Protein AF-A0AAV4IWQ0-F1 (afdb_monomer_lite)

Radius of gyration: 22.75 Å; chains: 1; bounding box: 63×53×55 Å

Sequence (309 aa):
MDNCVYLLLGAFLLAGSGSDAFTSTFFNRSNRAGYYRPRSTEINFNLLAKKTPLQTGYTYRTLYFDQKVDHFGFAQDQTFKNRSLAASAPIWQFTGITPCNAFYDVTTATWARASETCVANANKGYSTLEQIGADAAGLKFISSTFRLCDALTSMADVETFKGFLSDMYVDFAMVDYPYPASFLADLPAWPIKEACKPLLAPLSGKALLEALSQVTNLYFNYTGAAKCVNWKGDGGTPALGYLGWDYQSCTEMVMPMCSNGTGMFYKMDWDFQVYSDNCFKQFGVRPRKDWIKDYYWGTDLSSASNIIF

pLDDT: mean 78.43, std 24.78, range [23.91, 98.81]

InterPro domains:
  IPR008758 Peptidase S28 [PF05577] (84-309)
  IPR029058 Alpha/Beta hydrolase fold [SSF53474] (28-298)
  IPR042269 Serine carboxypeptidase S28, SKS domain [G3DSA:1.20.120.980] (99-237)

Secondary structure (DSSP, 8-state):
-------SHHHHHTT-S--S---GGG--HHHHHHH---------TTS--------S--------EEEE--SS-TT---EEEE-EE-TT--TT-STTTS-TTHHHHHHHHHHHTT-HHHHHHHHHHHHHHHHHTTSHHHHHHHHHHTTBSS---SHHHHHHHHHHHHHHHHHHHHT--SS-EESSSEE-SSHHHHHHGGGSS---HHHHHHHHHHHHHHHHHTTS--SSB-SSSSTT-GGG-HHHHHHHHTTT------EESSSSSPEE---HHHHHHHHHHHHS----TTHHHHHS-TT--TT--SEE-

Organism: NCBI:txid1093978

Foldseek 3Di:
DDDPDQADPLLLVVQQPDPDDDDLVQLEPVNVVVPPPPPPDPPPPPDDDPDDDDDPDDDDDDDWDWQADPDDPPPDRHTDTDFAEQPNPPLQLAPPRDDQAPLVVVLLVLLVVLPPLLLVLLLQVLVLLVVQVVDPVSQVLLCVLLQAPDGDDDVVSSVLLLVLSVVLSSVCSNPQAQAFDPDLHGAGHRRSNVLCVLRRDRDHHSSSSNSNSVSSCRGPPVVVPDNGDHSPDDRRCVSSPVVSSLSCCQAEVVRRHFHCSPGSGHGGDGDQVVSQVVSCVVPVGGYPRCRSCVVVVNPPCPVPDRYHD

Structure (mmCIF, N/CA/C/O backbone):
data_AF-A0AAV4IWQ0-F1
#
_entry.id   AF-A0AAV4IWQ0-F1
#
loop_
_atom_site.group_PDB
_atom_site.id
_atom_site.type_symbol
_atom_site.label_atom_id
_atom_site.label_alt_id
_atom_site.label_comp_id
_atom_site.label_asym_id
_atom_site.label_entity_id
_atom_site.label_seq_id
_atom_site.pdbx_PDB_ins_code
_atom_site.Cartn_x
_atom_site.Cartn_y
_atom_site.Cartn_z
_atom_site.occupancy
_atom_site.B_iso_or_equiv
_atom_site.auth_seq_id
_atom_site.auth_comp_id
_atom_site.auth_asym_id
_atom_site.auth_atom_id
_atom_site.pdbx_PDB_model_num
ATOM 1 N N . MET A 1 1 ? -9.784 -11.099 -23.096 1.00 25.56 1 MET A N 1
ATOM 2 C CA . MET A 1 1 ? -8.326 -10.850 -23.106 1.00 25.56 1 MET A CA 1
ATOM 3 C C . MET A 1 1 ? -7.992 -10.487 -21.682 1.00 25.56 1 MET A C 1
ATOM 5 O O . MET A 1 1 ? -8.231 -9.361 -21.266 1.00 25.56 1 MET A O 1
ATOM 9 N N . ASP A 1 2 ? -7.644 -11.509 -20.911 1.00 24.14 2 ASP A N 1
ATOM 10 C CA . ASP A 1 2 ? -7.648 -11.464 -19.455 1.00 24.14 2 ASP A CA 1
ATOM 11 C C . ASP A 1 2 ? -6.319 -10.897 -18.960 1.00 24.14 2 ASP A C 1
ATOM 13 O O . ASP A 1 2 ? -5.274 -11.539 -19.046 1.00 24.14 2 ASP A O 1
ATOM 17 N N . ASN A 1 3 ? -6.360 -9.653 -18.482 1.00 26.80 3 ASN A N 1
ATOM 18 C CA . ASN A 1 3 ? -5.218 -8.977 -17.878 1.00 26.80 3 ASN A CA 1
ATOM 19 C C . ASN A 1 3 ? -4.960 -9.555 -16.477 1.00 26.80 3 ASN A C 1
ATOM 21 O O . ASN A 1 3 ? -5.491 -9.043 -15.483 1.00 26.80 3 ASN A O 1
ATOM 25 N N . CYS A 1 4 ? -4.143 -10.610 -16.408 1.00 28.39 4 CYS A N 1
ATOM 26 C CA . CYS A 1 4 ? -3.424 -11.010 -15.198 1.00 28.39 4 CYS A CA 1
ATOM 27 C C . CYS A 1 4 ? -2.409 -9.912 -14.857 1.00 28.39 4 CYS A C 1
ATOM 29 O O . CYS A 1 4 ? -1.364 -9.789 -15.491 1.00 28.39 4 CYS A O 1
ATOM 31 N N . VAL A 1 5 ? -2.751 -9.080 -13.878 1.00 35.75 5 VAL A N 1
ATOM 32 C CA . VAL A 1 5 ? -1.881 -8.027 -13.360 1.00 35.75 5 VAL A CA 1
ATOM 33 C C . VAL A 1 5 ? -1.017 -8.644 -12.267 1.00 35.75 5 VAL A C 1
ATOM 35 O O . VAL A 1 5 ? -1.474 -8.811 -11.143 1.00 35.75 5 VAL A O 1
ATOM 38 N N . TYR A 1 6 ? 0.227 -8.980 -12.595 1.00 33.44 6 TYR A N 1
ATOM 39 C CA . TYR A 1 6 ? 1.251 -9.227 -11.587 1.00 33.44 6 TYR A CA 1
ATOM 40 C C . TYR A 1 6 ? 2.001 -7.917 -11.334 1.00 33.44 6 TYR A C 1
ATOM 42 O O . TYR A 1 6 ? 2.876 -7.518 -12.103 1.00 33.44 6 TYR A O 1
ATOM 50 N N . LEU A 1 7 ? 1.616 -7.211 -10.274 1.00 34.56 7 LEU A N 1
ATOM 51 C CA . LEU A 1 7 ? 2.316 -6.020 -9.809 1.00 34.56 7 LEU A CA 1
ATOM 52 C C . LEU A 1 7 ? 3.373 -6.418 -8.770 1.00 34.56 7 LEU A C 1
ATOM 54 O O . LEU A 1 7 ? 3.073 -7.038 -7.758 1.00 34.56 7 LEU A O 1
ATOM 58 N N . LEU A 1 8 ? 4.618 -6.017 -9.037 1.00 36.34 8 LEU A N 1
ATOM 59 C CA . LEU A 1 8 ? 5.664 -5.734 -8.045 1.00 36.34 8 LEU A CA 1
ATOM 60 C C . LEU A 1 8 ? 6.227 -6.865 -7.160 1.00 36.34 8 LEU A C 1
ATOM 62 O O . LEU A 1 8 ? 7.032 -6.573 -6.278 1.00 36.34 8 LEU A O 1
ATOM 66 N N . LEU A 1 9 ? 5.977 -8.148 -7.438 1.00 33.94 9 LEU A N 1
ATOM 67 C CA . LEU A 1 9 ? 6.746 -9.226 -6.780 1.00 33.94 9 LEU A CA 1
ATOM 68 C C . LEU A 1 9 ? 8.264 -9.148 -7.062 1.00 33.94 9 LEU A C 1
ATOM 70 O O . LEU A 1 9 ? 9.077 -9.557 -6.232 1.00 33.94 9 LEU A O 1
ATOM 74 N N . GLY A 1 10 ? 8.666 -8.597 -8.214 1.00 30.39 10 GLY A N 1
ATOM 75 C CA . GLY A 1 10 ? 10.073 -8.532 -8.625 1.00 30.39 10 GLY A CA 1
ATOM 76 C C . GLY A 1 10 ? 10.947 -7.564 -7.817 1.00 30.39 10 GLY A C 1
ATOM 77 O O . GLY A 1 10 ? 12.165 -7.733 -7.792 1.00 30.39 10 GLY A O 1
ATOM 78 N N . ALA A 1 11 ? 10.357 -6.569 -7.145 1.00 33.41 11 ALA A N 1
ATOM 79 C CA . ALA A 1 11 ? 11.109 -5.583 -6.364 1.00 33.41 11 ALA A CA 1
ATOM 80 C C . ALA A 1 11 ? 11.598 -6.158 -5.023 1.00 33.41 11 ALA A C 1
ATOM 82 O O . ALA A 1 11 ? 12.773 -6.016 -4.689 1.00 33.41 11 ALA A O 1
ATOM 83 N N . PHE A 1 12 ? 10.740 -6.899 -4.313 1.00 31.36 12 PHE A N 1
ATOM 84 C CA . PHE A 1 12 ? 11.075 -7.495 -3.014 1.00 31.36 12 PHE A CA 1
ATOM 85 C C . PHE A 1 12 ? 12.074 -8.660 -3.116 1.00 31.36 12 PHE A C 1
ATOM 87 O O . PHE A 1 12 ? 12.948 -8.815 -2.263 1.00 31.36 12 PHE A O 1
ATOM 94 N N . LEU A 1 13 ? 12.018 -9.461 -4.188 1.00 29.61 13 LEU A N 1
ATOM 95 C CA . LEU A 1 13 ? 12.880 -10.643 -4.348 1.00 29.61 13 LEU A CA 1
ATOM 96 C C . LEU A 1 13 ? 14.366 -10.319 -4.589 1.00 29.61 13 LEU A C 1
ATOM 98 O O . LEU A 1 13 ? 15.222 -11.163 -4.327 1.00 29.61 13 LEU A O 1
ATOM 102 N N . LEU A 1 14 ? 14.710 -9.107 -5.038 1.00 30.36 14 LEU A N 1
ATOM 103 C CA . LEU A 1 14 ? 16.110 -8.713 -5.260 1.00 30.36 14 LEU A CA 1
ATOM 104 C C . LEU A 1 14 ? 16.876 -8.416 -3.955 1.00 30.36 14 LEU A C 1
ATOM 106 O O . LEU A 1 14 ? 18.110 -8.354 -3.973 1.00 30.36 14 LEU A O 1
ATOM 110 N N . ALA A 1 15 ? 16.184 -8.264 -2.821 1.00 31.66 15 ALA A N 1
ATOM 111 C CA . ALA A 1 15 ? 16.801 -7.972 -1.527 1.00 31.66 15 ALA A CA 1
ATOM 112 C C . ALA A 1 15 ? 17.230 -9.230 -0.741 1.00 31.66 15 ALA A C 1
ATOM 114 O O . ALA A 1 15 ? 18.181 -9.153 0.035 1.00 31.66 15 ALA A O 1
ATOM 115 N N . GLY A 1 16 ? 16.599 -10.387 -0.980 1.00 24.78 16 GLY A N 1
ATOM 116 C CA . GLY A 1 16 ? 16.640 -11.551 -0.079 1.00 24.78 16 GLY A CA 1
ATOM 117 C C . GLY A 1 16 ? 17.830 -12.519 -0.175 1.00 24.78 16 GLY A C 1
ATOM 118 O O . GLY A 1 16 ? 17.838 -13.517 0.539 1.00 24.78 16 GLY A O 1
ATOM 119 N N . SER A 1 17 ? 18.843 -12.290 -1.017 1.00 24.56 17 SER A N 1
ATOM 120 C CA . SER A 1 17 ? 20.012 -13.187 -1.087 1.00 24.56 17 SER A CA 1
ATOM 121 C C . SER A 1 17 ? 21.269 -12.533 -0.504 1.00 24.56 17 SER A C 1
ATOM 123 O O . SER A 1 17 ? 22.054 -11.931 -1.239 1.00 24.56 17 SER A O 1
ATOM 125 N N . GLY A 1 18 ? 21.466 -12.654 0.811 1.00 25.31 18 GLY A N 1
ATOM 126 C CA . GLY A 1 18 ? 22.730 -12.295 1.462 1.00 25.31 18 GLY A CA 1
ATOM 127 C C . GLY A 1 18 ? 22.581 -11.936 2.936 1.00 25.31 18 GLY A C 1
ATOM 128 O O . GLY A 1 18 ? 22.550 -10.762 3.286 1.00 25.31 18 GLY A O 1
ATOM 129 N N . SER A 1 19 ? 22.513 -12.943 3.804 1.00 27.44 19 SER A N 1
ATOM 130 C CA . SER A 1 19 ? 22.761 -12.774 5.233 1.00 27.44 19 SER A CA 1
ATOM 131 C C . SER A 1 19 ? 24.270 -12.692 5.460 1.00 27.44 19 SER A C 1
ATOM 133 O O . SER A 1 19 ? 24.906 -13.728 5.584 1.00 27.44 19 SER A O 1
ATOM 135 N N . ASP A 1 20 ? 24.835 -11.488 5.476 1.00 23.91 20 ASP A N 1
ATOM 136 C CA . ASP A 1 20 ? 26.095 -11.197 6.165 1.00 23.91 20 ASP A CA 1
ATOM 137 C C . ASP A 1 20 ? 26.147 -9.700 6.487 1.00 23.91 20 ASP A C 1
ATOM 139 O O . ASP A 1 20 ? 25.831 -8.848 5.654 1.00 23.91 20 ASP A O 1
ATOM 143 N N . ALA A 1 21 ? 26.510 -9.380 7.728 1.00 27.30 21 ALA A N 1
ATOM 144 C CA . ALA A 1 21 ? 26.609 -8.022 8.241 1.00 27.30 21 ALA A CA 1
ATOM 145 C C . ALA A 1 21 ? 27.681 -7.226 7.472 1.00 27.30 21 ALA A C 1
ATOM 147 O O . ALA A 1 21 ? 28.870 -7.327 7.765 1.00 27.30 21 ALA A O 1
ATOM 148 N N . PHE A 1 22 ? 27.257 -6.422 6.496 1.00 27.00 22 PHE A N 1
ATOM 149 C CA . PHE A 1 22 ? 28.121 -5.511 5.748 1.00 27.00 22 PHE A CA 1
ATOM 150 C C . PHE A 1 22 ? 27.588 -4.079 5.825 1.00 27.00 22 PHE A C 1
ATOM 152 O O . PHE A 1 22 ? 26.388 -3.822 5.754 1.00 27.00 22 PHE A O 1
ATOM 159 N N . THR A 1 23 ? 28.514 -3.145 6.021 1.00 25.73 23 THR A N 1
ATOM 160 C CA . THR A 1 23 ? 28.286 -1.708 6.195 1.00 25.73 23 THR A CA 1
ATOM 161 C C . THR A 1 23 ? 27.444 -1.099 5.062 1.00 25.73 23 THR A C 1
ATOM 163 O O . THR A 1 23 ? 27.539 -1.499 3.901 1.00 25.73 23 THR A O 1
ATOM 166 N N . SER A 1 24 ? 26.616 -0.102 5.404 1.00 31.52 24 SER A N 1
ATOM 167 C CA . SER A 1 24 ? 25.581 0.518 4.550 1.00 31.52 24 SER A CA 1
ATOM 168 C C . SER A 1 24 ? 26.064 1.050 3.191 1.00 31.52 24 SER A C 1
ATOM 170 O O . SER A 1 24 ? 25.265 1.207 2.275 1.00 31.52 24 SER A O 1
ATOM 172 N N . THR A 1 25 ? 27.366 1.264 3.005 1.00 31.11 25 THR A N 1
ATOM 173 C CA . THR A 1 25 ? 27.983 1.697 1.742 1.00 31.11 25 THR A CA 1
ATOM 174 C C . THR A 1 25 ? 27.980 0.643 0.625 1.00 31.11 25 THR A C 1
ATOM 176 O O . THR A 1 25 ? 28.229 0.988 -0.531 1.00 31.11 25 THR A O 1
ATOM 179 N N . PHE A 1 26 ? 27.686 -0.629 0.916 1.00 33.22 26 PHE A N 1
ATOM 180 C CA . PHE A 1 26 ? 27.761 -1.717 -0.073 1.00 33.22 26 PHE A CA 1
ATOM 181 C C . PHE A 1 26 ? 26.423 -2.103 -0.732 1.00 33.22 26 PHE A C 1
ATOM 183 O O . PHE A 1 26 ? 26.410 -2.942 -1.632 1.00 33.22 26 PHE A O 1
ATOM 190 N N . PHE A 1 27 ? 25.302 -1.467 -0.375 1.00 42.31 27 PHE A N 1
ATOM 191 C CA . PHE A 1 27 ? 23.957 -1.835 -0.856 1.00 42.31 27 PHE A CA 1
ATOM 192 C C . PHE A 1 27 ? 23.559 -1.272 -2.235 1.00 42.31 27 PHE A C 1
ATOM 194 O O . PHE A 1 27 ? 22.378 -1.223 -2.573 1.00 42.31 27 PHE A O 1
ATOM 201 N N . ASN A 1 28 ? 24.527 -0.898 -3.071 1.00 43.88 28 ASN A N 1
ATOM 202 C CA . ASN A 1 28 ? 24.261 -0.341 -4.399 1.00 43.88 28 ASN A CA 1
ATOM 203 C C . ASN A 1 28 ? 24.130 -1.445 -5.467 1.00 43.88 28 ASN A C 1
ATOM 205 O O . ASN A 1 28 ? 24.900 -2.414 -5.447 1.00 43.88 28 ASN A O 1
ATOM 209 N N . ARG A 1 29 ? 23.204 -1.323 -6.433 1.0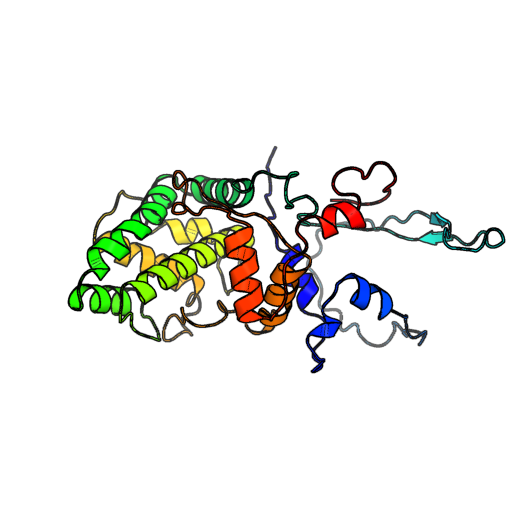0 48.19 29 ARG A N 1
ATOM 210 C CA . ARG A 1 29 ? 22.971 -2.393 -7.430 1.00 48.19 29 ARG A CA 1
ATOM 211 C C . ARG A 1 29 ? 24.186 -2.601 -8.339 1.00 48.19 29 ARG A C 1
ATOM 213 O O . ARG A 1 29 ? 24.542 -3.740 -8.640 1.00 48.19 29 ARG A O 1
ATOM 220 N N . SER A 1 30 ? 24.869 -1.514 -8.697 1.00 42.75 30 SER A N 1
ATOM 221 C CA . SER A 1 30 ? 26.133 -1.544 -9.446 1.00 42.75 30 SER A CA 1
ATOM 222 C C . SER A 1 30 ? 27.260 -2.258 -8.688 1.00 42.75 30 SER A C 1
ATOM 224 O O . SER A 1 30 ? 28.034 -2.997 -9.294 1.00 42.75 30 SER A O 1
ATOM 226 N N . ASN A 1 31 ? 27.301 -2.135 -7.357 1.00 39.22 31 ASN A N 1
ATOM 227 C CA . ASN A 1 31 ? 28.265 -2.857 -6.526 1.00 39.22 31 ASN A CA 1
ATOM 228 C C . ASN A 1 31 ? 27.920 -4.352 -6.436 1.00 39.22 31 ASN A C 1
ATOM 230 O O . ASN A 1 31 ? 28.822 -5.177 -6.551 1.00 39.22 31 ASN A O 1
ATOM 234 N N . ARG A 1 32 ? 26.636 -4.735 -6.332 1.00 43.81 32 ARG A N 1
ATOM 235 C CA . ARG A 1 32 ? 26.231 -6.160 -6.366 1.00 43.81 32 ARG A CA 1
ATOM 236 C C . ARG A 1 32 ? 26.587 -6.848 -7.687 1.00 43.81 32 ARG A C 1
ATOM 238 O O . ARG A 1 32 ? 27.014 -8.000 -7.661 1.00 43.81 32 ARG A O 1
ATOM 245 N N . ALA A 1 33 ? 26.474 -6.149 -8.819 1.00 38.50 33 ALA A N 1
ATOM 246 C CA . ALA A 1 33 ? 26.898 -6.676 -10.119 1.00 38.50 33 ALA A CA 1
ATOM 247 C C . ALA A 1 33 ? 28.413 -6.975 -10.168 1.00 38.50 33 ALA A C 1
ATOM 249 O O . ALA A 1 33 ? 28.823 -7.946 -10.798 1.00 38.50 33 ALA A O 1
ATOM 250 N N . GLY A 1 34 ? 29.236 -6.200 -9.450 1.00 30.27 34 GLY A N 1
ATOM 251 C CA . GLY A 1 34 ? 30.684 -6.420 -9.341 1.00 30.27 34 GLY A CA 1
ATOM 252 C C . GLY A 1 34 ? 31.104 -7.582 -8.426 1.00 30.27 34 GLY A C 1
ATOM 253 O O . GLY A 1 34 ? 32.215 -8.093 -8.570 1.00 30.27 34 GLY A O 1
ATOM 254 N N . TYR A 1 35 ? 30.235 -8.029 -7.510 1.00 31.88 35 TYR A N 1
ATOM 255 C CA . TYR A 1 35 ? 30.535 -9.113 -6.560 1.00 31.88 35 TYR A CA 1
ATOM 256 C C . TYR A 1 35 ? 30.176 -10.517 -7.068 1.00 31.88 35 TYR A C 1
ATOM 258 O O . TYR A 1 35 ? 30.674 -11.505 -6.526 1.00 31.88 35 TYR A O 1
ATOM 266 N N . TYR A 1 36 ? 29.401 -10.636 -8.150 1.00 33.31 36 TYR A N 1
ATOM 267 C CA . TYR A 1 36 ? 29.206 -11.909 -8.850 1.00 33.31 36 TYR A CA 1
ATOM 268 C C . TYR A 1 36 ? 30.401 -12.214 -9.772 1.00 33.31 36 TYR A C 1
ATOM 270 O O . TYR A 1 36 ? 30.297 -12.223 -10.995 1.00 33.31 36 TYR A O 1
ATOM 278 N N . ARG A 1 37 ? 31.562 -12.526 -9.184 1.00 28.12 37 ARG A N 1
ATOM 279 C CA . ARG A 1 37 ? 32.502 -13.439 -9.849 1.00 28.12 37 ARG A CA 1
ATOM 280 C C . ARG A 1 37 ? 32.000 -14.856 -9.583 1.00 28.12 37 ARG A C 1
ATOM 282 O O . ARG A 1 37 ? 31.999 -15.255 -8.416 1.00 28.12 37 ARG A O 1
ATOM 289 N N . PRO A 1 38 ? 31.599 -15.645 -10.594 1.00 32.09 38 PRO A N 1
ATOM 290 C CA . PRO A 1 38 ? 31.361 -17.056 -10.355 1.00 32.09 38 PRO A CA 1
ATOM 291 C C . PRO A 1 38 ? 32.684 -17.655 -9.867 1.00 32.09 38 PRO A C 1
ATOM 293 O O . PRO A 1 38 ? 33.677 -17.657 -10.595 1.00 32.09 38 PRO A O 1
ATOM 296 N N . ARG A 1 39 ? 32.732 -18.141 -8.619 1.00 31.55 39 ARG A N 1
ATOM 297 C CA . ARG A 1 39 ? 33.757 -19.121 -8.256 1.00 31.55 39 ARG A CA 1
ATOM 298 C C . ARG A 1 39 ? 33.531 -20.296 -9.196 1.00 31.55 39 ARG A C 1
ATOM 300 O O . ARG A 1 39 ? 32.508 -20.967 -9.106 1.00 31.55 39 ARG A O 1
ATOM 307 N N . SER A 1 40 ? 34.467 -20.508 -10.113 1.00 34.59 40 SER A N 1
ATOM 308 C CA . SER A 1 40 ? 34.547 -21.701 -10.946 1.00 34.59 40 SER A CA 1
ATOM 309 C C . SER A 1 40 ? 34.912 -22.894 -10.061 1.00 34.59 40 SER A C 1
ATOM 311 O O . SER A 1 40 ? 36.039 -23.377 -10.058 1.00 34.59 40 SER A O 1
ATOM 313 N N . THR A 1 41 ? 33.972 -23.331 -9.239 1.00 35.16 41 THR A N 1
ATOM 314 C CA . THR A 1 41 ? 33.967 -24.675 -8.682 1.00 35.16 41 THR A CA 1
ATOM 315 C C . THR A 1 41 ? 32.880 -25.409 -9.433 1.00 35.16 41 THR A C 1
ATOM 317 O O . THR A 1 41 ? 31.717 -25.016 -9.354 1.00 35.16 41 THR A O 1
ATOM 320 N N . GLU A 1 42 ? 33.280 -26.408 -10.217 1.00 35.00 42 GLU A N 1
ATOM 321 C CA . GLU A 1 42 ? 32.391 -27.328 -10.917 1.00 35.00 42 GLU A CA 1
ATOM 322 C C . GLU A 1 42 ? 31.231 -27.730 -9.998 1.00 35.00 42 GLU A C 1
ATOM 324 O O . GLU A 1 42 ? 31.410 -28.435 -9.003 1.00 35.00 42 GLU A O 1
ATOM 329 N N . ILE A 1 43 ? 30.030 -27.235 -10.301 1.00 36.22 43 ILE A N 1
ATOM 330 C CA . ILE A 1 43 ? 28.818 -27.669 -9.615 1.00 36.22 43 ILE A CA 1
ATOM 331 C C . ILE A 1 43 ? 28.543 -29.083 -10.120 1.00 36.22 43 ILE A C 1
ATOM 333 O O . ILE A 1 43 ? 28.060 -29.289 -11.232 1.00 36.22 43 ILE A O 1
ATOM 337 N N . ASN A 1 44 ? 28.904 -30.071 -9.305 1.00 29.62 44 ASN A N 1
ATOM 338 C CA . ASN A 1 44 ? 28.586 -31.466 -9.555 1.00 29.62 44 ASN A CA 1
ATOM 339 C C . ASN A 1 44 ? 27.077 -31.665 -9.336 1.00 29.62 44 ASN A C 1
ATOM 341 O O . ASN A 1 44 ? 26.600 -31.762 -8.205 1.00 29.62 44 ASN A O 1
ATOM 345 N N . PHE A 1 45 ? 26.314 -31.698 -10.430 1.00 39.22 45 PHE A N 1
ATOM 346 C CA . PHE A 1 45 ? 24.848 -31.796 -10.432 1.00 39.22 45 PHE A CA 1
ATOM 347 C C . PHE A 1 45 ? 24.287 -33.131 -9.898 1.00 39.22 45 PHE A C 1
ATOM 349 O O . PHE A 1 45 ? 23.072 -33.318 -9.884 1.00 39.22 45 PHE A O 1
ATOM 356 N N . ASN A 1 46 ? 25.126 -34.055 -9.421 1.00 38.91 46 ASN A N 1
ATOM 357 C CA . ASN A 1 46 ? 24.687 -35.384 -8.991 1.00 38.91 46 ASN A CA 1
ATOM 358 C C . ASN A 1 46 ? 24.242 -35.501 -7.524 1.00 38.91 46 ASN A C 1
ATOM 360 O O . ASN A 1 46 ? 23.847 -36.594 -7.124 1.00 38.91 46 ASN A O 1
ATOM 364 N N . LEU A 1 47 ? 24.283 -34.438 -6.708 1.00 39.91 47 LEU A N 1
ATOM 365 C CA . LEU A 1 47 ? 24.137 -34.606 -5.251 1.00 39.91 47 LEU A CA 1
ATOM 366 C C . LEU A 1 47 ? 22.895 -34.036 -4.562 1.00 39.91 47 LEU A C 1
ATOM 368 O O . LEU A 1 47 ? 22.719 -34.326 -3.385 1.00 39.91 47 LEU A O 1
ATOM 372 N N . LEU A 1 48 ? 21.973 -33.336 -5.229 1.00 41.09 48 LEU A N 1
ATOM 373 C CA . LEU A 1 48 ? 20.743 -32.875 -4.562 1.00 41.09 48 LEU A CA 1
ATOM 374 C C . LEU A 1 48 ? 19.526 -32.902 -5.490 1.00 41.09 48 LEU A C 1
ATOM 376 O O . LEU A 1 48 ? 19.071 -31.878 -5.985 1.00 41.09 48 LEU A O 1
ATOM 380 N N . ALA A 1 49 ? 18.951 -34.087 -5.681 1.00 39.69 49 ALA A N 1
ATOM 381 C CA . ALA A 1 49 ? 17.578 -34.209 -6.158 1.00 39.69 49 ALA A CA 1
ATOM 382 C C . ALA A 1 49 ? 16.889 -35.409 -5.497 1.00 39.69 49 ALA A C 1
ATOM 384 O O . ALA A 1 49 ? 16.710 -36.463 -6.107 1.00 39.69 49 ALA A O 1
ATOM 385 N N . LYS A 1 50 ? 16.429 -35.242 -4.249 1.00 38.47 50 LYS A N 1
ATOM 386 C CA . LYS A 1 50 ? 15.230 -35.976 -3.827 1.00 38.47 50 LYS A CA 1
ATOM 387 C C . LYS A 1 50 ? 14.075 -35.398 -4.642 1.00 38.47 50 LYS A C 1
ATOM 389 O O . LYS A 1 50 ? 13.540 -34.346 -4.313 1.00 38.47 50 LYS A O 1
ATOM 394 N N . LYS A 1 51 ? 13.769 -36.051 -5.765 1.00 42.69 51 LYS A N 1
ATOM 395 C CA . LYS A 1 51 ? 12.625 -35.732 -6.620 1.00 42.69 51 LYS A CA 1
ATOM 396 C C . LYS A 1 51 ? 11.340 -35.979 -5.834 1.00 42.69 51 LYS A C 1
ATOM 398 O O . LYS A 1 51 ? 10.880 -37.113 -5.743 1.00 42.69 51 LYS A O 1
ATOM 403 N N . THR A 1 52 ? 10.752 -34.923 -5.295 1.00 40.97 52 THR A N 1
ATOM 404 C CA . THR A 1 52 ? 9.317 -34.914 -5.006 1.00 40.97 52 THR A CA 1
ATOM 405 C C . THR A 1 52 ? 8.591 -34.759 -6.351 1.00 40.97 52 THR A C 1
ATOM 407 O O . THR A 1 52 ? 8.984 -33.883 -7.127 1.00 40.97 52 THR A O 1
ATOM 410 N N . PRO A 1 53 ? 7.595 -35.590 -6.706 1.00 40.16 53 PRO A N 1
ATOM 411 C CA . PRO A 1 53 ? 6.931 -35.478 -8.002 1.00 40.16 53 PRO A CA 1
ATOM 412 C C . PRO A 1 53 ? 6.102 -34.187 -8.062 1.00 40.16 53 PRO A C 1
ATOM 414 O O . PRO A 1 53 ? 5.126 -34.040 -7.331 1.00 40.16 53 PRO A O 1
ATOM 417 N N . LEU A 1 54 ? 6.494 -33.249 -8.927 1.00 49.12 54 LEU A N 1
ATOM 418 C CA . LEU A 1 54 ? 5.661 -32.111 -9.325 1.00 49.12 54 LEU A CA 1
ATOM 419 C C . LEU A 1 54 ? 4.500 -32.623 -10.193 1.00 49.12 54 LEU A C 1
ATOM 421 O O . LEU A 1 54 ? 4.716 -33.453 -11.078 1.00 49.12 54 LEU A O 1
ATOM 425 N N . GLN A 1 55 ? 3.282 -32.136 -9.934 1.00 48.69 55 GLN A N 1
ATOM 426 C CA . GLN A 1 55 ? 2.081 -32.446 -10.718 1.00 48.69 55 GLN A CA 1
ATOM 427 C C . GLN A 1 55 ? 2.335 -32.258 -12.224 1.00 48.69 55 GLN A C 1
ATOM 429 O O . GLN A 1 55 ? 2.775 -31.202 -12.679 1.00 48.69 55 GLN A O 1
ATOM 434 N N . THR A 1 56 ? 2.056 -33.303 -12.999 1.00 53.78 56 THR A N 1
ATOM 435 C CA . THR A 1 56 ? 2.261 -33.363 -14.445 1.00 53.78 56 THR A CA 1
ATOM 436 C C . THR A 1 56 ? 1.107 -32.684 -15.182 1.00 53.78 56 THR A C 1
ATOM 438 O O . THR A 1 56 ? -0.013 -33.184 -15.203 1.00 53.78 56 THR A O 1
ATOM 441 N N . GLY A 1 57 ? 1.389 -31.544 -15.813 1.00 50.31 57 GLY A N 1
ATOM 442 C CA . GLY A 1 57 ? 0.409 -30.832 -16.643 1.00 50.31 57 GLY A CA 1
ATOM 443 C C . GLY A 1 57 ? 0.956 -29.670 -17.473 1.00 50.31 57 GLY A C 1
ATOM 444 O O . GLY A 1 57 ? 0.294 -29.236 -18.408 1.00 50.31 57 GLY A O 1
ATOM 445 N N . TYR A 1 58 ? 2.173 -29.194 -17.200 1.00 47.84 58 TYR A N 1
ATOM 446 C CA . TYR A 1 58 ? 2.771 -28.086 -17.945 1.00 47.84 58 TYR A CA 1
ATOM 447 C C . TYR A 1 58 ? 3.959 -28.565 -18.781 1.00 47.84 58 TYR A C 1
ATOM 449 O O . TYR A 1 58 ? 4.967 -29.031 -18.251 1.00 47.84 58 TYR A O 1
ATOM 457 N N . THR A 1 59 ? 3.848 -28.441 -20.104 1.00 36.34 59 THR A N 1
ATOM 458 C CA . THR A 1 59 ? 4.968 -28.633 -21.031 1.00 36.34 59 THR A CA 1
ATOM 459 C C . THR A 1 59 ? 5.710 -27.308 -21.167 1.00 36.34 59 THR A C 1
ATOM 461 O O . THR A 1 59 ? 5.283 -26.427 -21.907 1.00 36.34 59 THR A O 1
ATOM 464 N N . TYR A 1 60 ? 6.816 -27.138 -20.447 1.00 45.22 60 TYR A N 1
ATOM 465 C CA . TYR A 1 60 ? 7.699 -25.992 -20.656 1.00 45.22 60 TYR A CA 1
ATOM 466 C C . TYR A 1 60 ? 8.759 -26.337 -21.706 1.00 45.22 60 TYR A C 1
ATOM 468 O O . TYR A 1 60 ? 9.303 -27.441 -21.733 1.00 45.22 60 TYR A O 1
ATOM 476 N N . ARG A 1 61 ? 9.064 -25.381 -22.588 1.00 41.34 61 ARG A N 1
ATOM 477 C CA . ARG A 1 61 ? 10.152 -25.495 -23.563 1.00 41.34 61 ARG A CA 1
ATOM 478 C C . ARG A 1 61 ? 11.199 -24.438 -23.252 1.00 41.34 61 ARG A C 1
ATOM 480 O O . ARG A 1 61 ? 11.016 -23.266 -23.572 1.00 41.34 61 ARG A O 1
ATOM 487 N N . THR A 1 62 ? 12.316 -24.858 -22.669 1.00 52.03 62 THR A N 1
ATOM 488 C CA . THR A 1 62 ? 13.485 -23.989 -22.523 1.00 52.03 62 THR A CA 1
ATOM 489 C C . THR A 1 62 ? 14.188 -23.908 -23.867 1.00 52.03 62 THR A C 1
ATOM 491 O O . THR A 1 62 ? 14.828 -24.847 -24.333 1.00 52.03 62 THR A O 1
ATOM 494 N N . LEU A 1 63 ? 13.995 -22.788 -24.539 1.00 46.56 63 LEU A N 1
ATOM 495 C CA . LEU A 1 63 ? 14.692 -22.453 -25.770 1.00 46.56 63 LEU A CA 1
ATOM 496 C C . LEU A 1 63 ? 15.998 -21.711 -25.384 1.00 46.56 63 LEU A C 1
ATOM 498 O O . LEU A 1 63 ? 16.059 -21.154 -24.295 1.00 46.56 63 LEU A O 1
ATOM 502 N N . TYR A 1 64 ? 17.023 -21.663 -26.245 1.00 51.00 64 TYR A N 1
ATOM 503 C CA . TYR A 1 64 ? 18.251 -20.850 -26.060 1.00 51.00 64 TYR A CA 1
ATOM 504 C C . TYR A 1 64 ? 18.577 -20.051 -27.334 1.00 51.00 64 TYR A C 1
ATOM 506 O O . TYR A 1 64 ? 18.058 -20.392 -28.394 1.00 51.00 64 TYR A O 1
ATOM 514 N N . PHE A 1 65 ? 19.338 -18.960 -27.250 1.00 51.56 65 PHE A N 1
ATOM 515 C CA . PHE A 1 65 ? 19.949 -18.311 -28.424 1.00 51.56 65 PHE A CA 1
ATOM 516 C C . PHE A 1 65 ? 21.373 -17.881 -28.058 1.00 51.56 65 PHE A C 1
ATOM 518 O O . PHE A 1 65 ? 21.675 -17.720 -26.878 1.00 51.56 65 PHE A O 1
ATOM 525 N N . ASP A 1 66 ? 22.229 -17.718 -29.058 1.00 55.81 66 ASP A N 1
ATOM 526 C CA . ASP A 1 66 ? 23.660 -17.482 -28.881 1.00 55.81 66 ASP A CA 1
ATOM 527 C C . ASP A 1 66 ? 23.966 -15.970 -28.909 1.00 55.81 66 ASP A C 1
ATOM 529 O O . ASP A 1 66 ? 23.724 -15.298 -29.909 1.00 55.81 66 ASP A O 1
ATOM 533 N N . GLN A 1 67 ? 24.481 -15.418 -27.806 1.00 58.28 67 GLN A N 1
ATOM 534 C CA . GLN A 1 67 ? 24.923 -14.023 -27.687 1.00 58.28 67 GLN A CA 1
ATOM 535 C C . GLN A 1 67 ? 26.449 -13.951 -27.834 1.00 58.28 67 GLN A C 1
ATOM 537 O O . GLN A 1 67 ? 27.161 -14.621 -27.089 1.00 58.28 67 GLN A O 1
ATOM 542 N N . LYS A 1 68 ? 26.966 -13.134 -28.762 1.00 58.84 68 LYS A N 1
ATOM 543 C CA . LYS A 1 68 ? 28.414 -12.877 -28.881 1.00 58.84 68 LYS A CA 1
ATOM 544 C C . LYS A 1 68 ? 28.927 -12.055 -27.692 1.00 58.84 68 LYS A C 1
ATOM 546 O O . LYS A 1 68 ? 28.230 -11.171 -27.198 1.00 58.84 68 L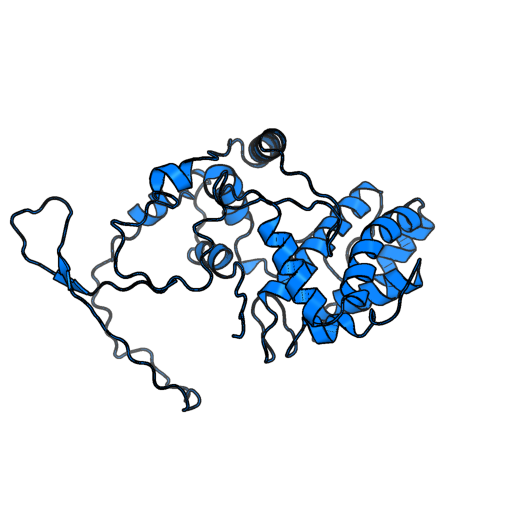YS A O 1
ATOM 551 N N . VAL A 1 69 ? 30.146 -12.347 -27.243 1.00 59.69 69 VAL A N 1
ATOM 552 C CA . VAL A 1 69 ? 30.842 -11.580 -26.198 1.00 59.69 69 VAL A CA 1
ATOM 553 C C . VAL A 1 69 ? 31.180 -10.183 -26.715 1.00 59.69 69 VAL A C 1
ATOM 555 O O . VAL A 1 69 ? 31.988 -10.054 -27.626 1.00 59.69 69 VAL A O 1
ATOM 558 N N . ASP A 1 70 ? 30.598 -9.143 -26.118 1.00 53.75 70 ASP A N 1
ATOM 559 C CA . ASP A 1 70 ? 30.822 -7.744 -26.519 1.00 53.75 70 ASP A CA 1
ATOM 560 C C . ASP A 1 70 ? 31.401 -6.885 -25.385 1.00 53.75 70 ASP A C 1
ATOM 562 O O . ASP A 1 70 ? 30.896 -5.819 -25.064 1.00 53.75 70 ASP A O 1
ATOM 566 N N . HIS A 1 71 ? 32.460 -7.342 -24.714 1.00 50.72 71 HIS A N 1
ATOM 567 C CA . HIS A 1 71 ? 33.256 -6.451 -23.862 1.00 50.72 71 HIS A CA 1
ATOM 568 C C . HIS A 1 71 ? 34.751 -6.792 -23.981 1.00 50.72 71 HIS A C 1
ATOM 570 O O . HIS A 1 71 ? 35.241 -7.752 -23.392 1.00 50.72 71 HIS A O 1
ATOM 576 N N . PHE A 1 72 ? 35.457 -5.966 -24.766 1.00 49.12 72 PHE A N 1
ATOM 577 C CA . PHE A 1 72 ? 36.923 -5.837 -24.903 1.00 49.12 72 PHE A CA 1
ATOM 578 C C . PHE A 1 72 ? 37.732 -6.962 -25.570 1.00 49.12 72 PHE A C 1
ATOM 580 O O . PHE A 1 72 ? 38.954 -6.999 -25.435 1.00 49.12 72 PHE A O 1
ATOM 587 N N . GLY A 1 73 ? 37.111 -7.825 -26.371 1.00 46.16 73 GLY A N 1
ATOM 588 C CA . GLY A 1 73 ? 37.841 -8.843 -27.126 1.00 46.16 73 GLY A CA 1
ATOM 589 C C . GLY A 1 73 ? 37.367 -8.979 -28.563 1.00 46.16 73 GLY A C 1
ATOM 590 O O . GLY A 1 73 ? 36.700 -9.955 -28.875 1.00 46.16 73 GLY A O 1
ATOM 591 N N . PHE A 1 74 ? 37.805 -8.099 -29.473 1.00 53.09 74 PHE A N 1
ATOM 592 C CA . PHE A 1 74 ? 37.639 -8.290 -30.932 1.00 53.09 74 PHE A CA 1
ATOM 593 C C . PHE A 1 74 ? 38.316 -9.576 -31.473 1.00 53.09 74 PHE A C 1
ATOM 595 O O . PHE A 1 74 ? 38.292 -9.834 -32.671 1.00 53.09 74 PHE A O 1
ATOM 602 N N . ALA A 1 75 ? 38.939 -10.372 -30.596 1.00 56.81 75 ALA A N 1
ATOM 603 C CA . ALA A 1 75 ? 39.672 -11.595 -30.896 1.00 56.81 75 ALA A CA 1
ATOM 604 C C . ALA A 1 75 ? 38.970 -12.890 -30.427 1.00 56.81 75 ALA A C 1
ATOM 606 O O . ALA A 1 75 ? 39.528 -13.967 -30.625 1.00 56.81 75 ALA A O 1
ATOM 607 N N . GLN A 1 76 ? 37.788 -12.827 -29.793 1.00 56.91 76 GLN A N 1
ATOM 608 C CA . GLN A 1 76 ? 37.054 -14.026 -29.356 1.00 56.91 76 GLN A CA 1
ATOM 609 C C . GLN A 1 76 ? 35.661 -14.116 -29.989 1.00 56.91 76 GLN A C 1
ATOM 611 O O . GLN A 1 76 ? 34.778 -13.322 -29.694 1.00 56.91 76 GLN A O 1
ATOM 616 N N . ASP A 1 77 ? 35.444 -15.163 -30.790 1.00 59.56 77 ASP A N 1
ATOM 617 C CA . ASP A 1 77 ? 34.151 -15.524 -31.400 1.00 59.56 77 ASP A CA 1
ATOM 618 C C . ASP A 1 77 ? 33.264 -16.378 -30.469 1.00 59.56 77 ASP A C 1
ATOM 620 O O . ASP A 1 77 ? 32.379 -17.113 -30.907 1.00 59.56 77 ASP A O 1
ATOM 624 N N . GLN A 1 78 ? 33.512 -16.321 -29.158 1.00 62.75 78 GLN A N 1
ATOM 625 C CA . GLN A 1 78 ? 32.734 -17.094 -28.199 1.00 62.75 78 GLN A CA 1
ATOM 626 C C . GLN A 1 78 ? 31.305 -16.552 -28.121 1.00 62.75 78 GLN A C 1
ATOM 628 O O . GLN A 1 78 ? 31.069 -15.342 -28.060 1.00 62.75 78 GLN A O 1
ATOM 633 N N . THR A 1 79 ? 30.345 -17.470 -28.103 1.00 57.44 79 THR A N 1
ATOM 634 C CA . THR A 1 79 ? 28.937 -17.168 -27.870 1.00 57.44 79 THR A CA 1
ATOM 635 C C . THR A 1 79 ? 28.471 -17.803 -26.573 1.00 57.44 79 THR A C 1
ATOM 637 O O . THR A 1 79 ? 28.768 -18.968 -26.308 1.00 57.44 79 THR A O 1
ATOM 640 N N . PHE A 1 80 ? 27.678 -17.072 -25.798 1.00 60.41 80 PHE A N 1
ATOM 641 C CA . PHE A 1 80 ? 27.031 -17.581 -24.598 1.00 60.41 80 PHE A CA 1
ATOM 642 C C . PHE A 1 80 ? 25.519 -17.587 -24.770 1.00 60.41 80 PHE A C 1
ATOM 644 O O . PHE A 1 80 ? 24.929 -16.655 -25.312 1.00 60.41 80 PHE A O 1
ATOM 651 N N . LYS A 1 81 ? 24.879 -18.647 -24.281 1.00 59.31 81 LYS A N 1
ATOM 652 C CA . LYS A 1 81 ? 23.425 -18.760 -24.287 1.00 59.31 81 LYS A CA 1
ATOM 653 C C . LYS A 1 81 ? 22.841 -17.945 -23.142 1.00 59.31 81 LYS A C 1
ATOM 655 O O . LYS A 1 81 ? 22.807 -18.425 -22.013 1.00 59.31 81 LYS A O 1
ATOM 660 N N . ASN A 1 82 ? 22.393 -16.729 -23.427 1.00 63.59 82 ASN A N 1
ATOM 661 C CA . ASN A 1 82 ? 21.686 -15.897 -22.455 1.00 63.59 82 ASN A CA 1
ATOM 662 C C . ASN A 1 82 ? 20.179 -15.986 -22.702 1.00 63.59 82 ASN A C 1
ATOM 664 O O . ASN A 1 82 ? 19.795 -16.282 -23.822 1.00 63.59 82 ASN A O 1
ATOM 668 N N . ARG A 1 83 ? 19.342 -15.776 -21.681 1.00 65.88 83 ARG A N 1
ATOM 669 C CA . ARG A 1 83 ? 17.888 -15.537 -21.752 1.00 65.88 83 ARG A CA 1
ATOM 670 C C . ARG A 1 83 ? 17.438 -14.888 -20.461 1.00 65.88 83 ARG A C 1
ATOM 672 O O . ARG A 1 83 ? 17.758 -15.410 -19.396 1.00 65.88 83 ARG A O 1
ATOM 679 N N . SER A 1 84 ? 16.634 -13.835 -20.550 1.00 76.12 84 SER A N 1
ATOM 680 C CA . SER A 1 84 ? 15.978 -13.261 -19.378 1.00 76.12 84 SER A CA 1
ATOM 681 C C . SER A 1 84 ? 14.461 -13.375 -19.488 1.00 76.12 84 SER A C 1
ATOM 683 O O . SER A 1 84 ? 13.851 -13.082 -20.516 1.00 76.12 84 SER A O 1
ATOM 685 N N . LEU A 1 85 ? 13.860 -13.835 -18.393 1.00 80.62 85 LEU A N 1
ATOM 686 C CA . LEU A 1 85 ? 12.435 -13.725 -18.120 1.00 80.62 85 LEU A CA 1
ATOM 687 C C . LEU A 1 85 ? 12.290 -12.747 -16.953 1.00 80.62 85 LEU A C 1
ATOM 689 O O . LEU A 1 85 ? 12.733 -13.035 -15.843 1.00 80.62 85 LEU A O 1
ATOM 693 N N . ALA A 1 86 ? 11.709 -11.588 -17.224 1.00 79.50 86 ALA A N 1
ATOM 694 C CA . ALA A 1 86 ? 11.520 -10.481 -16.302 1.00 79.50 86 ALA A CA 1
ATOM 695 C C . ALA A 1 86 ? 10.048 -10.397 -15.866 1.00 79.50 86 ALA A C 1
ATOM 697 O O . ALA A 1 86 ? 9.377 -9.390 -16.076 1.00 79.50 86 ALA A O 1
ATOM 698 N N . ALA A 1 87 ? 9.553 -11.467 -15.241 1.00 84.31 87 ALA A N 1
ATOM 699 C CA . ALA A 1 87 ? 8.166 -11.547 -14.800 1.00 84.31 87 ALA A CA 1
ATOM 700 C C . ALA A 1 87 ? 7.876 -10.522 -13.690 1.00 84.31 87 ALA A C 1
ATOM 702 O O . ALA A 1 87 ? 8.509 -10.541 -12.633 1.00 84.31 87 ALA A O 1
ATOM 703 N N . SER A 1 88 ? 6.870 -9.669 -13.900 1.00 83.44 88 SER A N 1
ATOM 704 C CA . SER A 1 88 ? 6.435 -8.646 -12.927 1.00 83.44 88 SER A CA 1
ATOM 705 C C . SER A 1 88 ? 7.524 -7.621 -12.578 1.00 83.44 88 SER A C 1
ATOM 707 O O . SER A 1 88 ? 7.602 -7.154 -11.439 1.00 83.44 88 SER A O 1
ATOM 709 N N . ALA A 1 89 ? 8.398 -7.298 -13.538 1.00 83.81 89 ALA A N 1
ATOM 710 C CA . ALA A 1 89 ? 9.489 -6.345 -13.359 1.00 83.81 89 ALA A CA 1
ATOM 711 C C . ALA A 1 89 ? 9.043 -4.911 -13.728 1.00 83.81 89 ALA A C 1
ATOM 713 O O . ALA A 1 89 ? 8.891 -4.608 -14.912 1.00 83.81 89 ALA A O 1
ATOM 714 N N . PRO A 1 90 ? 8.871 -3.994 -12.755 1.00 86.81 90 PRO A N 1
ATOM 715 C CA . PRO A 1 90 ? 8.376 -2.637 -12.996 1.00 86.81 90 PRO A CA 1
ATOM 716 C C . PRO A 1 90 ? 9.495 -1.706 -13.497 1.00 86.81 90 PRO A C 1
ATOM 718 O O . PRO A 1 90 ? 9.792 -0.677 -12.894 1.00 86.81 90 PRO A O 1
ATOM 721 N N . ILE A 1 91 ? 10.148 -2.061 -14.606 1.00 86.56 91 ILE A N 1
ATOM 722 C CA . ILE A 1 91 ? 11.346 -1.362 -15.112 1.00 86.56 91 ILE A CA 1
ATOM 723 C C . ILE A 1 91 ? 11.098 0.095 -15.533 1.00 86.56 91 ILE A C 1
ATOM 725 O O . ILE A 1 91 ? 12.044 0.852 -15.730 1.00 86.56 91 ILE A O 1
ATOM 729 N N . TRP A 1 92 ? 9.833 0.497 -15.643 1.00 91.62 92 TRP A N 1
ATOM 730 C CA . TRP A 1 92 ? 9.404 1.836 -16.038 1.00 91.62 92 TRP A CA 1
ATOM 731 C C . TRP A 1 92 ? 8.752 2.632 -14.901 1.00 91.62 92 TRP A C 1
ATOM 733 O O . TRP A 1 92 ? 8.299 3.753 -15.135 1.00 91.62 92 TRP A O 1
ATOM 743 N N . GLN A 1 93 ? 8.725 2.116 -13.666 1.00 92.25 93 GLN A N 1
ATOM 744 C CA . GLN A 1 93 ? 8.155 2.824 -12.511 1.00 92.25 93 GLN A CA 1
ATOM 745 C C . GLN A 1 93 ? 9.121 3.896 -11.970 1.00 92.25 93 GLN A C 1
ATOM 747 O O . GLN A 1 93 ? 9.520 3.872 -10.813 1.00 92.25 93 GLN A O 1
ATOM 752 N N . PHE A 1 94 ? 9.518 4.853 -12.811 1.00 93.00 94 PHE A N 1
ATOM 753 C CA . PHE A 1 94 ? 10.460 5.921 -12.465 1.00 93.00 94 PHE A CA 1
ATOM 754 C C . PHE A 1 94 ? 9.968 7.293 -12.929 1.00 93.00 94 PHE A C 1
ATOM 756 O O . PHE A 1 94 ? 9.077 7.418 -13.775 1.00 93.00 94 PHE A O 1
ATOM 763 N N . THR A 1 95 ? 10.573 8.337 -12.355 1.00 92.50 95 THR A N 1
ATOM 764 C CA . THR A 1 95 ? 10.230 9.742 -12.609 1.00 92.50 95 THR A CA 1
ATOM 765 C C . THR A 1 95 ? 10.203 10.063 -14.105 1.00 92.50 95 THR A C 1
ATOM 767 O O . THR A 1 95 ? 11.193 9.881 -14.815 1.00 92.50 95 THR A O 1
ATOM 770 N N . GLY A 1 96 ? 9.068 10.591 -14.572 1.00 91.88 96 GLY A N 1
ATOM 771 C CA . GLY A 1 96 ? 8.879 11.024 -15.958 1.00 91.88 96 GLY A CA 1
ATOM 772 C C . GLY A 1 96 ? 8.576 9.904 -16.959 1.00 91.88 96 GLY A C 1
ATOM 773 O O . GLY A 1 96 ? 8.450 10.207 -18.140 1.00 91.88 96 GLY A O 1
ATOM 774 N N . ILE A 1 97 ? 8.449 8.648 -16.513 1.00 93.19 97 ILE A N 1
ATOM 775 C CA . ILE A 1 97 ? 8.096 7.508 -17.375 1.00 93.19 97 ILE A CA 1
ATOM 776 C C . ILE A 1 97 ? 6.662 7.042 -17.098 1.00 93.19 97 ILE A C 1
ATOM 778 O O . ILE A 1 97 ? 5.824 7.064 -17.996 1.00 93.19 97 ILE A O 1
ATOM 782 N N . THR A 1 98 ? 6.367 6.661 -15.852 1.00 93.25 98 THR A N 1
ATOM 783 C CA . THR A 1 98 ? 5.036 6.183 -15.441 1.00 93.25 98 THR A CA 1
ATOM 784 C C . THR A 1 98 ? 4.373 7.201 -14.509 1.00 93.25 98 THR A C 1
ATOM 786 O O . THR A 1 98 ? 5.042 7.700 -13.598 1.00 93.25 98 THR A O 1
ATOM 789 N N . PRO A 1 99 ? 3.077 7.531 -14.693 1.00 95.88 99 PRO A N 1
ATOM 790 C CA . PRO A 1 99 ? 2.346 8.391 -13.763 1.00 95.88 99 PRO A CA 1
ATOM 791 C C . PRO A 1 99 ? 2.386 7.845 -12.329 1.00 95.88 99 PRO A C 1
ATOM 793 O O . PRO A 1 99 ? 2.212 6.645 -12.116 1.00 95.88 99 PRO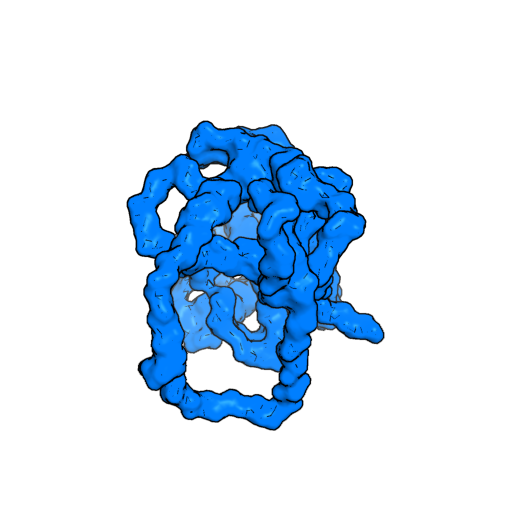 A O 1
ATOM 796 N N . CYS A 1 100 ? 2.576 8.713 -11.330 1.00 95.69 100 CYS A N 1
ATOM 797 C CA . CYS A 1 100 ? 2.735 8.271 -9.937 1.00 95.69 100 CYS A CA 1
ATOM 798 C C . CYS A 1 100 ? 1.495 7.556 -9.372 1.00 95.69 100 CYS A C 1
ATOM 800 O O . CYS A 1 100 ? 1.620 6.745 -8.458 1.00 95.69 100 CYS A O 1
ATOM 802 N N . ASN A 1 101 ? 0.309 7.816 -9.928 1.00 95.69 101 ASN A N 1
ATOM 803 C CA . ASN A 1 101 ? -0.948 7.192 -9.519 1.00 95.69 101 ASN A CA 1
ATOM 804 C C . ASN A 1 101 ? -1.174 5.803 -10.114 1.00 95.69 101 ASN A C 1
ATOM 806 O O . ASN A 1 101 ? -2.007 5.063 -9.599 1.00 95.69 101 ASN A O 1
ATOM 810 N N . ALA A 1 102 ? -0.416 5.412 -11.145 1.00 95.00 102 ALA A N 1
ATOM 811 C CA . ALA A 1 102 ? -0.651 4.167 -11.874 1.00 95.00 102 ALA A CA 1
ATOM 812 C C . ALA A 1 102 ? -0.667 2.934 -10.956 1.00 95.00 102 ALA A C 1
ATOM 814 O O . ALA A 1 102 ? -1.494 2.043 -11.133 1.00 95.00 102 ALA A O 1
ATOM 815 N N . PHE A 1 103 ? 0.211 2.903 -9.949 1.00 94.75 103 PHE A N 1
ATOM 816 C CA . PHE A 1 103 ? 0.269 1.809 -8.984 1.00 94.75 103 PHE A CA 1
ATOM 817 C C . PHE A 1 103 ? -1.034 1.673 -8.184 1.00 94.75 103 PHE A C 1
ATOM 819 O O . PHE A 1 103 ? -1.678 0.625 -8.211 1.00 94.75 103 PHE A O 1
ATOM 826 N N . TYR A 1 104 ? -1.457 2.748 -7.517 1.00 96.31 104 TYR A N 1
ATOM 827 C CA . TYR A 1 104 ? -2.650 2.744 -6.671 1.00 96.31 104 TYR A CA 1
ATOM 828 C C . TYR A 1 104 ? -3.956 2.638 -7.471 1.00 96.31 104 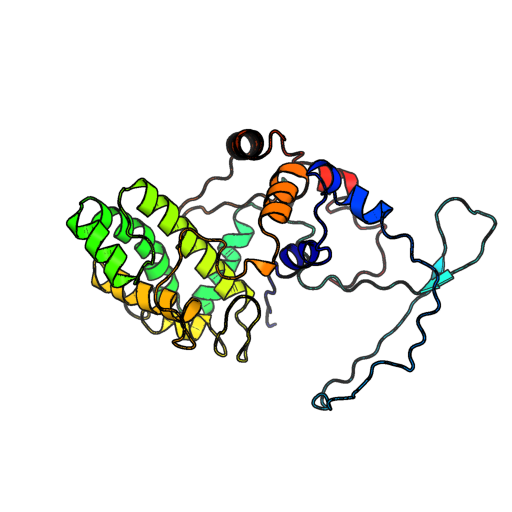TYR A C 1
ATOM 830 O O . TYR A 1 104 ? -4.922 2.046 -6.980 1.00 96.31 104 TYR A O 1
ATOM 838 N N . ASP A 1 105 ? -3.988 3.138 -8.708 1.00 96.81 105 ASP A N 1
ATOM 839 C CA . ASP A 1 105 ? -5.131 2.989 -9.614 1.00 96.81 105 ASP A CA 1
ATOM 840 C C . ASP A 1 105 ? -5.331 1.527 -10.017 1.00 96.81 105 ASP A C 1
ATOM 842 O O . ASP A 1 105 ? -6.448 1.010 -9.958 1.00 96.81 105 ASP A O 1
ATOM 846 N N . VAL A 1 106 ? -4.250 0.827 -10.376 1.00 96.12 106 VAL A N 1
ATOM 847 C CA . VAL A 1 106 ? -4.338 -0.593 -10.726 1.00 96.12 106 VAL A CA 1
ATOM 848 C C . VAL A 1 106 ? -4.672 -1.436 -9.496 1.00 96.12 106 VAL A C 1
ATOM 850 O O . VAL A 1 106 ? -5.518 -2.325 -9.595 1.00 96.12 106 VAL A O 1
ATOM 853 N N . THR A 1 107 ? -4.097 -1.134 -8.329 1.00 97.19 107 THR A N 1
ATOM 854 C CA . THR A 1 107 ? -4.481 -1.790 -7.071 1.00 97.19 107 THR A CA 1
ATOM 855 C C . THR A 1 107 ? -5.970 -1.588 -6.780 1.00 97.19 107 THR A C 1
ATOM 857 O O . THR A 1 107 ? -6.686 -2.559 -6.536 1.00 97.19 107 THR A O 1
ATOM 860 N N . THR A 1 108 ? -6.478 -0.359 -6.914 1.00 98.38 108 THR A N 1
ATOM 861 C CA . THR A 1 108 ? -7.913 -0.059 -6.783 1.00 98.38 108 THR A CA 1
ATOM 862 C C . THR A 1 108 ? -8.749 -0.878 -7.769 1.00 98.38 108 THR A C 1
ATOM 864 O O . THR A 1 108 ? -9.751 -1.473 -7.376 1.00 98.38 108 THR A O 1
ATOM 867 N N . ALA A 1 109 ? -8.340 -0.958 -9.038 1.00 98.12 109 ALA A N 1
ATOM 868 C CA . ALA A 1 109 ? -9.048 -1.725 -10.060 1.00 98.12 109 ALA A CA 1
ATOM 869 C C . ALA A 1 109 ? -9.060 -3.236 -9.766 1.00 98.12 109 ALA A C 1
ATOM 871 O O . ALA A 1 109 ? -10.038 -3.920 -10.071 1.00 98.12 109 ALA A O 1
ATOM 872 N N . THR A 1 110 ? -8.001 -3.778 -9.161 1.00 97.38 110 THR A N 1
ATOM 873 C CA . THR A 1 110 ? -7.956 -5.180 -8.718 1.00 97.38 110 THR A CA 1
ATOM 874 C C . THR A 1 110 ? -8.993 -5.449 -7.628 1.00 97.38 110 THR A C 1
ATOM 876 O O . THR A 1 110 ? -9.767 -6.393 -7.758 1.00 97.38 110 THR A O 1
ATOM 879 N N . TRP A 1 111 ? -9.113 -4.577 -6.627 1.00 98.50 111 TRP A N 1
ATOM 880 C CA . TRP A 1 111 ? -10.162 -4.684 -5.605 1.00 98.50 111 TRP A CA 1
ATOM 881 C C . TRP A 1 111 ? -11.575 -4.462 -6.166 1.00 98.50 111 TRP A C 1
ATOM 883 O O . TRP A 1 111 ? -12.512 -5.184 -5.814 1.00 98.50 111 TRP A O 1
ATOM 893 N N . ALA A 1 112 ? -11.733 -3.518 -7.097 1.00 98.19 112 ALA A N 1
ATOM 894 C CA . ALA A 1 112 ? -13.015 -3.217 -7.733 1.00 98.19 112 ALA A CA 1
ATOM 895 C C . ALA A 1 112 ? -13.576 -4.405 -8.535 1.00 98.19 112 ALA A C 1
ATOM 897 O O . ALA A 1 112 ? -14.794 -4.557 -8.619 1.00 98.19 112 ALA A O 1
ATOM 898 N N . ARG A 1 113 ? -12.713 -5.293 -9.059 1.00 97.31 113 ARG A N 1
ATOM 899 C CA . ARG A 1 113 ? -13.145 -6.550 -9.701 1.00 97.31 113 ARG A CA 1
ATOM 900 C C . ARG A 1 113 ? -13.898 -7.479 -8.749 1.00 97.31 113 ARG A C 1
ATOM 902 O O . ARG A 1 113 ? -14.732 -8.253 -9.213 1.00 97.31 113 ARG A O 1
ATOM 909 N N . ALA A 1 114 ? -13.626 -7.411 -7.445 1.00 97.31 114 ALA A N 1
ATOM 910 C CA . ALA A 1 114 ? -14.403 -8.127 -6.442 1.00 97.31 114 ALA A CA 1
ATOM 911 C C . ALA A 1 114 ? -15.659 -7.345 -6.029 1.00 97.31 114 ALA A C 1
ATOM 913 O O . ALA A 1 114 ? -16.738 -7.934 -5.963 1.00 97.31 114 ALA A O 1
ATOM 914 N N . SER A 1 115 ? -15.535 -6.043 -5.734 1.00 98.25 115 SER A N 1
ATOM 915 C CA . SER A 1 115 ? -16.676 -5.167 -5.428 1.00 98.25 115 SER A CA 1
ATOM 916 C C . SER A 1 115 ? -16.285 -3.685 -5.362 1.00 98.25 115 SER A C 1
ATOM 918 O O . SER A 1 115 ? -15.409 -3.297 -4.589 1.00 98.25 115 SER A O 1
ATOM 920 N N . GLU A 1 116 ? -17.010 -2.820 -6.076 1.00 98.25 116 GLU A N 1
ATOM 921 C CA . GLU A 1 116 ? -16.877 -1.359 -5.936 1.00 98.25 116 GLU A CA 1
ATOM 922 C C . GLU A 1 116 ? -17.311 -0.858 -4.547 1.00 98.25 116 GLU A C 1
ATOM 924 O O . GLU A 1 116 ? -16.733 0.086 -4.010 1.00 98.25 116 GLU A O 1
ATOM 929 N N . THR A 1 117 ? -18.295 -1.507 -3.914 1.00 98.62 117 THR A N 1
ATOM 930 C CA . THR A 1 117 ? -18.726 -1.161 -2.547 1.00 98.62 117 THR A CA 1
ATOM 931 C C . THR A 1 117 ? -17.636 -1.467 -1.522 1.00 98.62 117 THR A C 1
ATOM 933 O O . THR A 1 117 ? -17.436 -0.695 -0.586 1.00 98.62 117 THR A O 1
ATOM 936 N N . CYS A 1 118 ? -16.883 -2.549 -1.732 1.00 98.56 118 CYS A N 1
ATOM 937 C CA . CYS A 1 118 ? -15.720 -2.891 -0.918 1.00 98.56 118 CYS A CA 1
ATOM 938 C C . CYS A 1 118 ? -14.634 -1.807 -1.011 1.00 98.56 118 CYS A C 1
ATOM 940 O O . CYS A 1 118 ? -14.167 -1.324 0.021 1.00 98.56 118 CYS A O 1
ATOM 942 N N . VAL A 1 119 ? -14.319 -1.348 -2.230 1.00 98.62 119 VAL A N 1
ATOM 943 C CA . VAL A 1 119 ? -13.399 -0.221 -2.478 1.00 98.62 119 VAL A CA 1
ATOM 944 C C . VAL A 1 119 ? -13.873 1.055 -1.776 1.00 98.62 119 VAL A C 1
ATOM 946 O O . VAL A 1 119 ? -13.097 1.694 -1.066 1.00 98.62 119 VAL A O 1
ATOM 949 N N . ALA A 1 120 ? -15.155 1.405 -1.918 1.00 98.56 120 ALA A N 1
ATOM 950 C CA . ALA A 1 120 ? -15.724 2.600 -1.298 1.00 98.56 120 ALA A CA 1
ATOM 951 C C . ALA A 1 120 ? -15.677 2.546 0.240 1.00 98.56 120 ALA A C 1
ATOM 953 O O . ALA A 1 120 ? -15.354 3.542 0.888 1.00 98.56 120 ALA A O 1
ATOM 954 N N . ASN A 1 121 ? -15.966 1.386 0.836 1.00 98.69 121 ASN A N 1
ATOM 955 C CA . ASN A 1 121 ?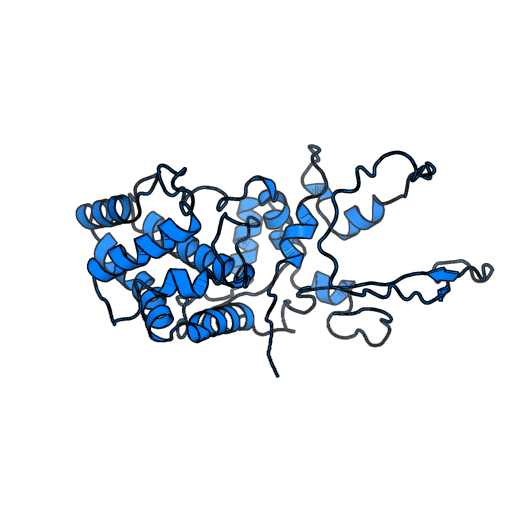 -15.877 1.190 2.282 1.00 98.69 121 ASN A CA 1
ATOM 956 C C . ASN A 1 121 ? -14.430 1.252 2.789 1.00 98.69 121 ASN A C 1
ATOM 958 O O . ASN A 1 121 ? -14.186 1.882 3.817 1.00 98.69 121 ASN A O 1
ATOM 962 N N . ALA A 1 122 ? -13.475 0.648 2.075 1.00 98.44 122 ALA A N 1
ATOM 963 C CA . ALA A 1 122 ? -12.058 0.720 2.425 1.00 98.44 122 ALA A CA 1
ATOM 964 C C . ALA A 1 122 ? -11.546 2.170 2.411 1.00 98.44 122 ALA A C 1
ATOM 966 O O . ALA A 1 122 ? -10.971 2.615 3.404 1.00 98.44 122 ALA A O 1
ATOM 967 N N . ASN A 1 123 ? -11.863 2.939 1.361 1.00 98.56 123 ASN A N 1
ATOM 968 C CA . ASN A 1 123 ? -11.527 4.365 1.280 1.00 98.56 123 ASN A CA 1
ATOM 969 C C . ASN A 1 123 ? -12.169 5.169 2.427 1.00 98.56 123 ASN A C 1
ATOM 971 O O . ASN A 1 123 ? -11.497 5.913 3.145 1.00 98.56 123 ASN A O 1
ATOM 975 N N . LYS A 1 124 ? -13.469 4.962 2.670 1.00 98.56 124 LYS A N 1
ATOM 976 C CA . LYS A 1 124 ? -14.201 5.612 3.768 1.00 98.56 124 LYS A CA 1
ATOM 977 C C . LYS A 1 124 ? -13.645 5.250 5.150 1.00 98.56 124 LYS A C 1
ATOM 979 O O . LYS A 1 124 ? -13.809 6.018 6.102 1.00 98.56 124 LYS A O 1
ATOM 984 N N . GLY A 1 125 ? -12.979 4.103 5.271 1.00 98.44 125 GLY A N 1
ATOM 985 C CA . GLY A 1 125 ? -12.302 3.663 6.484 1.00 98.44 125 GLY A CA 1
ATOM 986 C C . GLY A 1 125 ? -11.299 4.687 7.005 1.00 98.44 125 GLY A C 1
ATOM 987 O O . GLY A 1 125 ? -11.266 4.930 8.209 1.00 98.44 125 GLY A O 1
ATOM 988 N N . TYR A 1 126 ? -10.558 5.356 6.117 1.00 98.38 126 TYR A N 1
ATOM 989 C CA . TYR A 1 126 ? -9.534 6.330 6.502 1.00 98.38 126 TYR A CA 1
ATOM 990 C C . TYR A 1 126 ? -10.111 7.527 7.266 1.00 98.38 126 TYR A C 1
ATOM 992 O O . TYR A 1 126 ? -9.679 7.809 8.382 1.00 98.38 126 TYR A O 1
ATOM 1000 N N . SER A 1 127 ? -11.137 8.186 6.724 1.00 98.00 127 SER A N 1
ATOM 1001 C CA . SER A 1 127 ? -11.790 9.309 7.414 1.00 98.00 127 SER A CA 1
ATOM 1002 C C . SER A 1 127 ? -12.596 8.851 8.633 1.00 98.00 127 SER A C 1
ATOM 1004 O O . SER A 1 127 ? -12.711 9.578 9.618 1.00 98.00 127 SER A O 1
ATOM 1006 N N . THR A 1 128 ? -13.118 7.621 8.617 1.00 98.69 128 THR A N 1
ATOM 1007 C CA . THR A 1 128 ? -13.828 7.045 9.769 1.00 98.69 128 THR A CA 1
ATOM 1008 C C . THR A 1 128 ? -12.884 6.782 10.949 1.00 98.69 128 THR A C 1
ATOM 1010 O O . THR A 1 128 ? -13.270 7.011 12.096 1.00 98.69 128 THR A O 1
ATOM 1013 N N . LEU A 1 129 ? -11.646 6.344 10.687 1.00 98.56 129 LEU A N 1
ATOM 1014 C CA . LEU A 1 129 ? -10.603 6.200 11.706 1.00 98.56 129 LEU A CA 1
ATOM 1015 C C . LEU A 1 129 ? -10.257 7.542 12.348 1.00 98.56 129 LEU A C 1
ATOM 1017 O O . LEU A 1 129 ? -10.169 7.611 13.568 1.00 98.56 129 LEU A O 1
ATOM 1021 N N . GLU A 1 130 ? -10.113 8.603 11.555 1.00 98.12 130 GLU A N 1
ATOM 1022 C CA . GLU A 1 130 ? -9.824 9.948 12.068 1.00 98.12 130 GLU A CA 1
ATOM 1023 C C . GLU A 1 130 ? -10.962 10.483 12.939 1.00 98.12 130 GLU A C 1
ATOM 1025 O O . GLU A 1 130 ? -10.730 10.976 14.041 1.00 98.12 130 GLU A O 1
ATOM 1030 N N . GLN A 1 131 ? -12.204 10.346 12.467 1.00 98.38 131 GLN A N 1
ATOM 1031 C CA . GLN A 1 131 ? -13.389 10.815 13.186 1.00 98.38 131 GLN A CA 1
ATOM 1032 C C . GLN A 1 131 ? -13.576 10.088 14.517 1.00 98.38 131 GLN A C 1
ATOM 1034 O O . GLN A 1 131 ? -13.853 10.722 15.531 1.00 98.38 131 GLN A O 1
ATOM 1039 N N . ILE A 1 132 ? -13.437 8.759 14.523 1.00 98.50 132 ILE A N 1
ATOM 1040 C CA . ILE A 1 132 ? -13.587 7.970 15.747 1.00 98.50 132 ILE A CA 1
ATOM 1041 C C . ILE A 1 132 ? -12.366 8.155 16.648 1.00 98.50 132 ILE A C 1
ATOM 1043 O O . ILE A 1 132 ? -12.535 8.290 17.848 1.00 98.50 132 ILE A O 1
ATOM 1047 N N . GLY A 1 133 ? -11.153 8.210 16.102 1.00 98.12 133 GLY A N 1
ATOM 1048 C CA . GLY A 1 133 ? -9.902 8.346 16.852 1.00 98.12 133 GLY A CA 1
ATOM 1049 C C . GLY A 1 133 ? -9.660 9.720 17.486 1.00 98.12 133 GLY A C 1
ATOM 1050 O O . GLY A 1 133 ? -8.642 9.895 18.149 1.00 98.12 133 GLY A O 1
ATOM 1051 N N . ALA A 1 134 ? -10.574 10.680 17.320 1.00 97.69 134 ALA A N 1
ATOM 1052 C CA . ALA A 1 134 ? -10.430 12.046 17.827 1.00 97.69 134 ALA A CA 1
ATOM 1053 C C . ALA A 1 134 ? -10.405 12.155 19.366 1.00 97.69 134 ALA A C 1
ATOM 1055 O O . ALA A 1 134 ? -9.984 13.181 19.901 1.00 97.69 134 ALA A O 1
ATOM 1056 N N . ASP A 1 135 ? -10.839 11.115 20.086 1.00 97.44 135 ASP A N 1
ATOM 1057 C CA . ASP A 1 135 ? -10.798 11.058 21.545 1.00 97.44 135 ASP A CA 1
ATOM 1058 C C . ASP A 1 135 ? -10.238 9.725 22.080 1.00 97.44 135 ASP A C 1
ATOM 1060 O O . ASP A 1 135 ? -10.095 8.725 21.369 1.00 97.44 135 ASP A O 1
ATOM 1064 N N . ALA A 1 136 ? -9.921 9.698 23.378 1.00 98.19 136 ALA A N 1
ATOM 1065 C CA . ALA A 1 136 ? -9.328 8.532 24.031 1.00 98.19 136 ALA A CA 1
ATOM 1066 C C . ALA A 1 136 ? -10.239 7.287 24.019 1.00 98.19 136 ALA A C 1
ATOM 1068 O O . ALA A 1 136 ? -9.746 6.156 23.981 1.00 98.19 136 ALA A O 1
ATOM 1069 N N . ALA A 1 137 ? -11.563 7.468 24.056 1.00 98.38 137 ALA A N 1
ATOM 1070 C CA . ALA A 1 137 ? -12.509 6.356 24.023 1.00 98.38 137 ALA A CA 1
ATOM 1071 C C . ALA A 1 137 ? -12.550 5.716 22.629 1.00 98.38 137 ALA A C 1
ATOM 1073 O O . ALA A 1 137 ? -12.613 4.491 22.502 1.00 98.38 137 ALA A O 1
ATOM 1074 N N . GLY A 1 138 ? -12.462 6.538 21.591 1.00 98.44 138 GLY A N 1
ATOM 1075 C CA . GLY A 1 138 ? -12.372 6.133 20.205 1.00 98.44 138 GLY A CA 1
ATOM 1076 C C . GLY A 1 138 ? -11.058 5.448 19.850 1.00 98.44 138 GLY A C 1
ATOM 1077 O O . GLY A 1 138 ? -11.088 4.369 19.262 1.00 98.44 138 GLY A O 1
ATOM 1078 N N . LEU A 1 139 ? -9.914 5.976 20.295 1.00 98.62 139 LEU A N 1
ATOM 1079 C CA . LEU A 1 139 ? -8.615 5.301 20.145 1.00 98.62 139 LEU A CA 1
ATOM 1080 C C . LEU A 1 139 ? -8.617 3.912 20.801 1.00 98.62 139 LEU A C 1
ATOM 1082 O O . LEU A 1 139 ? -8.163 2.929 20.206 1.00 98.62 139 LEU A O 1
ATOM 1086 N N . LYS A 1 140 ? -9.199 3.800 22.003 1.00 98.62 140 LYS A N 1
ATOM 1087 C CA . LYS A 1 140 ? -9.376 2.516 22.695 1.00 98.62 140 LYS A CA 1
ATOM 1088 C C . LYS A 1 140 ? -10.308 1.572 21.932 1.00 98.62 140 LYS A C 1
ATOM 1090 O O . LYS A 1 140 ? -10.024 0.374 21.858 1.00 98.62 140 LYS A O 1
ATOM 1095 N N . PHE A 1 141 ? -11.400 2.094 21.368 1.00 98.75 141 PHE A N 1
ATOM 1096 C CA . PHE A 1 141 ? -12.305 1.322 20.517 1.00 98.75 141 PHE A CA 1
ATOM 1097 C C . PHE A 1 141 ? -11.558 0.759 19.305 1.00 98.75 141 PHE A C 1
ATOM 1099 O O . PHE A 1 141 ? -11.554 -0.452 19.130 1.00 98.75 141 PHE A O 1
ATOM 1106 N N . ILE A 1 142 ? -10.858 1.597 18.533 1.00 98.75 142 ILE A N 1
ATOM 1107 C CA . ILE A 1 142 ? -10.106 1.166 17.343 1.00 98.75 142 ILE A CA 1
ATOM 1108 C C . ILE A 1 142 ? -9.080 0.092 17.720 1.00 98.75 142 ILE A C 1
ATOM 1110 O O . ILE A 1 142 ? -9.065 -0.986 17.128 1.00 98.75 142 ILE A O 1
ATOM 1114 N N . SER A 1 143 ? -8.283 0.343 18.762 1.00 98.56 143 SER A N 1
ATOM 1115 C CA . SER A 1 143 ? -7.246 -0.589 19.224 1.00 98.56 143 SER A CA 1
ATOM 1116 C C . SER A 1 143 ? -7.808 -1.968 19.574 1.00 98.56 143 SER A C 1
ATOM 1118 O O . SER A 1 143 ? -7.220 -2.992 19.231 1.00 98.56 143 SER A O 1
ATOM 1120 N N . SER A 1 144 ? -8.973 -1.998 20.227 1.00 98.38 144 SER A N 1
ATOM 1121 C CA . SER A 1 144 ? -9.642 -3.245 20.609 1.00 98.38 144 SER A CA 1
ATOM 1122 C C . SER A 1 144 ? -10.266 -3.943 19.399 1.00 98.38 144 SER A C 1
ATOM 1124 O O . SER A 1 144 ? -10.089 -5.147 19.229 1.00 98.38 144 SER A O 1
ATOM 1126 N N . THR A 1 145 ? -10.954 -3.190 18.535 1.00 98.62 145 THR A N 1
ATOM 1127 C CA . THR A 1 145 ? -11.664 -3.702 17.354 1.00 98.62 145 THR A CA 1
ATOM 1128 C C . THR A 1 145 ? -10.718 -4.363 16.356 1.00 98.62 145 THR A C 1
ATOM 1130 O O . THR A 1 145 ? -11.034 -5.430 15.835 1.00 98.62 145 THR A O 1
ATOM 1133 N N . PHE A 1 146 ? -9.538 -3.779 16.132 1.00 97.94 146 PHE A N 1
ATOM 1134 C CA . PHE A 1 146 ? -8.497 -4.351 15.270 1.00 97.94 146 PHE A CA 1
ATOM 1135 C C . PHE A 1 146 ? -7.551 -5.314 16.000 1.00 97.94 146 PHE A C 1
ATOM 1137 O O . PHE A 1 146 ? -6.647 -5.866 15.377 1.00 97.94 146 PHE A O 1
ATOM 1144 N N . ARG A 1 147 ? -7.753 -5.543 17.308 1.00 96.94 147 ARG A N 1
ATOM 1145 C CA . ARG A 1 147 ? -6.900 -6.395 18.155 1.00 96.94 147 ARG A CA 1
ATOM 1146 C C . ARG A 1 147 ? -5.416 -6.038 18.020 1.00 96.94 147 ARG A C 1
ATOM 1148 O O . ARG A 1 147 ? -4.586 -6.918 17.804 1.00 96.94 147 ARG A O 1
ATOM 1155 N N . LEU A 1 148 ? -5.083 -4.754 18.105 1.00 96.25 148 LEU A N 1
ATOM 1156 C CA . LEU A 1 148 ? -3.713 -4.274 17.918 1.00 96.25 148 LEU A CA 1
ATOM 1157 C C . LEU A 1 148 ? -2.805 -4.727 19.070 1.00 96.25 148 LEU A C 1
ATOM 1159 O O . LEU A 1 148 ? -3.238 -4.764 20.222 1.00 96.25 148 LEU A O 1
ATOM 1163 N N . CYS A 1 149 ? -1.550 -5.071 18.768 1.00 95.00 149 CYS A N 1
ATOM 1164 C CA . CYS A 1 149 ? -0.565 -5.421 19.799 1.00 95.00 149 CYS A CA 1
ATOM 1165 C C . CYS A 1 149 ? -0.188 -4.202 20.649 1.00 95.00 149 CYS A C 1
ATOM 1167 O O . CYS A 1 149 ? -0.171 -4.277 21.876 1.00 95.00 149 CYS A O 1
ATOM 1169 N N . ASP A 1 150 ? 0.044 -3.072 19.984 1.00 95.38 150 ASP A N 1
ATOM 1170 C CA . ASP A 1 150 ? 0.244 -1.769 20.605 1.00 95.38 150 ASP A CA 1
ATOM 1171 C C . ASP A 1 150 ? -1.019 -0.931 20.422 1.00 95.38 150 ASP A C 1
ATOM 1173 O O . ASP A 1 150 ? -1.533 -0.801 19.311 1.00 95.38 150 ASP A O 1
ATOM 1177 N N . ALA A 1 151 ? -1.542 -0.353 21.502 1.00 97.25 151 ALA A N 1
ATOM 1178 C CA . ALA A 1 151 ? -2.712 0.512 21.410 1.00 97.25 151 ALA A CA 1
ATOM 1179 C C . ALA A 1 151 ? -2.374 1.837 20.704 1.00 97.25 151 ALA A C 1
ATOM 1181 O O . ALA A 1 151 ? -1.269 2.366 20.842 1.00 97.25 151 ALA A O 1
ATOM 1182 N N . LEU A 1 152 ? -3.353 2.399 19.994 1.00 97.94 152 LEU A N 1
ATOM 1183 C CA . LEU A 1 152 ? -3.287 3.773 19.504 1.00 97.94 152 LEU A CA 1
ATOM 1184 C C . LEU A 1 152 ? -3.400 4.728 20.697 1.00 97.94 152 LEU A C 1
ATOM 1186 O O . LEU A 1 152 ? -4.306 4.602 21.523 1.00 97.94 152 LEU A O 1
ATOM 1190 N N . THR A 1 153 ? -2.489 5.692 20.778 1.00 97.31 153 THR A N 1
ATOM 1191 C CA . THR A 1 153 ? -2.411 6.670 21.875 1.00 97.31 153 THR A CA 1
ATOM 1192 C C . THR A 1 153 ? -2.570 8.111 21.406 1.00 97.31 153 THR A C 1
ATOM 1194 O O . THR A 1 153 ? -2.776 9.007 22.222 1.00 97.31 153 THR A O 1
ATOM 1197 N N . SER A 1 154 ? -2.500 8.348 20.096 1.00 97.88 154 SER A N 1
ATOM 1198 C CA . SER A 1 154 ? -2.539 9.683 19.510 1.00 97.88 154 SER A CA 1
ATOM 1199 C C . SER A 1 154 ? -3.079 9.673 18.079 1.00 97.88 154 SER A C 1
ATOM 1201 O O . SER A 1 154 ? -3.122 8.637 17.419 1.00 97.88 154 SER A O 1
ATOM 1203 N N . MET A 1 155 ? -3.407 10.854 17.552 1.00 97.00 155 MET A N 1
ATOM 1204 C CA . MET A 1 155 ? -3.722 11.015 16.127 1.00 97.00 155 MET A CA 1
ATOM 1205 C C . MET A 1 155 ? -2.526 10.716 15.210 1.00 97.00 155 MET A C 1
ATOM 1207 O O . MET A 1 155 ? -2.726 10.346 14.058 1.00 97.00 155 MET A O 1
ATOM 1211 N N . ALA A 1 156 ? -1.290 10.814 15.710 1.00 96.62 156 ALA A N 1
ATOM 1212 C CA . ALA A 1 156 ? -0.110 10.384 14.959 1.00 96.62 156 ALA A CA 1
ATOM 1213 C C . ALA A 1 156 ? -0.067 8.854 14.791 1.00 96.62 156 ALA A C 1
ATOM 1215 O O . ALA A 1 156 ? 0.312 8.358 13.728 1.00 96.62 156 ALA A O 1
ATOM 1216 N N . ASP A 1 157 ? -0.515 8.103 15.805 1.00 97.00 157 ASP A N 1
ATOM 1217 C CA . ASP A 1 157 ? -0.698 6.654 15.682 1.00 97.00 157 ASP A CA 1
ATOM 1218 C C . ASP A 1 157 ? -1.811 6.327 14.675 1.00 97.00 157 ASP A C 1
ATOM 1220 O O . ASP A 1 157 ? -1.652 5.404 13.884 1.00 97.00 157 ASP A O 1
ATOM 1224 N N . VAL A 1 158 ? -2.909 7.099 14.653 1.00 97.44 158 VAL A N 1
ATOM 1225 C CA . VAL A 1 158 ? -3.984 6.936 13.652 1.00 97.44 158 VAL A CA 1
ATOM 1226 C C . VAL A 1 158 ? -3.449 7.144 12.236 1.00 97.44 158 VAL A C 1
ATOM 1228 O O . VAL A 1 158 ? -3.732 6.326 11.365 1.00 97.44 158 VAL A O 1
ATOM 1231 N N . GLU A 1 159 ? -2.643 8.183 12.004 1.00 94.81 159 GLU A N 1
ATOM 1232 C CA . GLU A 1 159 ? -2.049 8.434 10.685 1.00 94.81 159 GLU A CA 1
ATOM 1233 C C . GLU A 1 159 ? -1.125 7.292 10.248 1.00 94.81 159 GLU A C 1
ATOM 1235 O O . GLU A 1 159 ? -1.233 6.785 9.134 1.00 94.81 159 GLU A O 1
ATOM 1240 N N . THR A 1 160 ? -0.279 6.811 11.158 1.00 93.88 160 THR A N 1
ATOM 1241 C CA . THR A 1 160 ? 0.601 5.665 10.889 1.00 93.88 160 THR A CA 1
ATOM 1242 C C . THR A 1 160 ? -0.210 4.390 10.613 1.00 93.88 160 THR A C 1
ATOM 1244 O O . THR A 1 160 ? 0.102 3.630 9.698 1.00 93.88 160 THR A O 1
ATOM 1247 N N . PHE A 1 161 ? -1.303 4.173 11.350 1.00 96.00 161 PHE A N 1
ATOM 1248 C CA . PHE A 1 161 ? -2.187 3.025 11.156 1.00 96.00 161 PHE A CA 1
ATOM 1249 C C . PHE A 1 161 ? -2.948 3.074 9.819 1.00 96.00 161 PHE A C 1
ATOM 1251 O O . PHE A 1 161 ? -3.180 2.031 9.208 1.00 96.00 161 PHE A O 1
ATOM 1258 N N . LYS A 1 162 ? -3.294 4.265 9.308 1.00 95.62 162 LYS A N 1
ATOM 1259 C CA . LYS A 1 162 ? -3.843 4.415 7.947 1.00 95.62 162 LYS A CA 1
ATOM 1260 C C . LYS A 1 162 ? -2.846 3.937 6.887 1.00 95.62 162 LYS A C 1
ATOM 1262 O O . LYS A 1 162 ? -3.254 3.226 5.969 1.00 95.62 162 LYS A O 1
ATOM 1267 N N . GLY A 1 163 ? -1.566 4.285 7.040 1.00 92.56 163 GLY A N 1
ATOM 1268 C CA . GLY A 1 163 ? -0.484 3.787 6.183 1.00 92.56 163 GLY A CA 1
ATOM 1269 C C . GLY A 1 163 ? -0.393 2.260 6.217 1.00 92.56 163 GLY A C 1
ATOM 1270 O O . GLY A 1 163 ? -0.488 1.616 5.179 1.00 92.56 163 GLY A O 1
ATOM 1271 N N . PHE A 1 164 ? -0.383 1.671 7.414 1.00 94.19 164 PHE A N 1
ATOM 1272 C CA . PHE A 1 164 ? -0.389 0.214 7.593 1.00 94.19 164 PHE A CA 1
ATOM 1273 C C . PHE A 1 164 ? -1.560 -0.489 6.876 1.00 94.19 164 PHE A C 1
ATOM 1275 O O . PHE A 1 164 ? -1.377 -1.527 6.243 1.00 94.19 164 PHE A O 1
ATOM 1282 N N . LEU A 1 165 ? -2.775 0.073 6.938 1.00 96.06 165 LEU A N 1
ATOM 1283 C CA . LEU A 1 165 ? -3.921 -0.482 6.207 1.00 96.06 165 LEU A CA 1
ATOM 1284 C C . LEU A 1 165 ? -3.770 -0.336 4.688 1.00 96.06 165 LEU A C 1
ATOM 1286 O O . LEU A 1 165 ? -4.162 -1.241 3.955 1.00 96.06 165 LEU A O 1
ATOM 1290 N N . SER A 1 166 ? -3.215 0.785 4.216 1.00 95.38 166 SER A N 1
ATOM 1291 C CA . SER A 1 166 ? -2.889 0.987 2.799 1.00 95.38 166 SER A CA 1
ATOM 1292 C C . SER A 1 166 ? -1.930 -0.092 2.291 1.00 95.38 166 SER A C 1
ATOM 1294 O O . SER A 1 166 ? -2.222 -0.737 1.283 1.00 95.38 166 SER A O 1
ATOM 1296 N N . ASP A 1 167 ? -0.849 -0.351 3.023 1.00 91.81 167 ASP A N 1
ATOM 1297 C CA . ASP A 1 167 ? 0.143 -1.367 2.660 1.00 91.81 167 ASP A CA 1
ATOM 1298 C C . ASP A 1 167 ? -0.478 -2.769 2.629 1.00 91.81 167 ASP A C 1
ATOM 1300 O O . ASP A 1 167 ? -0.303 -3.509 1.665 1.00 91.81 167 ASP A O 1
ATOM 1304 N N . MET A 1 168 ? -1.326 -3.102 3.607 1.00 94.44 168 MET A N 1
ATOM 1305 C CA . MET A 1 168 ? -2.071 -4.365 3.609 1.00 94.44 168 MET A CA 1
ATOM 1306 C C . MET A 1 168 ? -2.961 -4.524 2.360 1.00 94.44 168 MET A C 1
ATOM 1308 O O . MET A 1 168 ? -3.029 -5.609 1.781 1.00 94.44 168 MET A O 1
ATOM 1312 N N . TYR A 1 169 ? -3.665 -3.472 1.922 1.00 96.81 169 TYR A N 1
ATOM 1313 C CA . TYR A 1 169 ? -4.496 -3.548 0.711 1.00 96.81 169 TYR A CA 1
ATOM 1314 C C . TYR A 1 169 ? -3.669 -3.730 -0.564 1.00 96.81 169 TYR A C 1
ATOM 1316 O O . TYR A 1 169 ? -4.118 -4.406 -1.496 1.00 96.81 169 TYR A O 1
ATOM 1324 N N . VAL A 1 170 ? -2.475 -3.139 -0.603 1.00 95.31 170 VAL A N 1
ATOM 1325 C CA . VAL A 1 170 ? -1.492 -3.358 -1.665 1.00 95.31 170 VAL A CA 1
ATOM 1326 C C . VAL A 1 170 ? -1.023 -4.809 -1.664 1.00 95.31 170 VAL A C 1
ATOM 1328 O O . VAL A 1 170 ? -1.088 -5.457 -2.709 1.00 95.31 170 VAL A O 1
ATOM 1331 N N . ASP A 1 171 ? -0.641 -5.344 -0.507 1.00 92.75 171 ASP A N 1
ATOM 1332 C CA . ASP A 1 171 ? -0.171 -6.720 -0.385 1.00 92.75 171 ASP A CA 1
ATOM 1333 C C . ASP A 1 171 ? -1.219 -7.716 -0.882 1.00 92.75 171 ASP A C 1
ATOM 1335 O O . ASP A 1 171 ? -0.915 -8.562 -1.722 1.00 92.75 171 ASP A O 1
ATOM 1339 N N . PHE A 1 172 ? -2.479 -7.575 -0.455 1.00 96.06 172 PHE A N 1
ATOM 1340 C CA . PHE A 1 172 ? -3.590 -8.385 -0.964 1.00 96.06 172 PHE A CA 1
ATOM 1341 C C . PHE A 1 172 ? -3.655 -8.406 -2.497 1.00 96.06 172 PHE A C 1
ATOM 1343 O O . PHE A 1 172 ? -3.861 -9.469 -3.078 1.00 96.06 172 PHE A O 1
ATOM 1350 N N . ALA A 1 173 ? -3.463 -7.259 -3.156 1.00 96.06 173 ALA A N 1
ATOM 1351 C CA . ALA A 1 173 ? -3.474 -7.177 -4.616 1.00 96.06 173 ALA A CA 1
ATOM 1352 C C . ALA A 1 173 ? -2.240 -7.815 -5.261 1.00 96.06 173 ALA A C 1
ATOM 1354 O O . ALA A 1 173 ? -2.340 -8.349 -6.365 1.00 96.06 173 ALA A O 1
ATOM 1355 N N . MET A 1 174 ? -1.093 -7.799 -4.582 1.00 89.69 174 MET A N 1
ATOM 1356 C CA . MET A 1 174 ? 0.120 -8.478 -5.041 1.00 89.69 174 MET A CA 1
ATOM 1357 C C . MET A 1 174 ? 0.009 -10.004 -4.942 1.00 89.69 174 MET A C 1
ATOM 1359 O O . MET A 1 174 ? 0.636 -10.709 -5.734 1.00 89.69 174 MET A O 1
ATOM 1363 N N . VAL A 1 175 ? -0.779 -10.522 -3.993 1.00 92.69 175 VAL A N 1
ATOM 1364 C CA . VAL A 1 175 ? -0.933 -11.966 -3.746 1.00 92.69 175 VAL A CA 1
ATOM 1365 C C . VAL A 1 175 ? -2.358 -12.492 -3.960 1.00 92.69 175 VAL A C 1
ATOM 1367 O O . VAL A 1 175 ? -2.740 -13.483 -3.340 1.00 92.69 175 VAL A O 1
ATOM 1370 N N . ASP A 1 176 ? -3.133 -11.891 -4.874 1.00 96.50 176 ASP A N 1
ATOM 1371 C CA . ASP A 1 176 ? -4.496 -12.331 -5.238 1.00 96.50 176 ASP A CA 1
ATOM 1372 C C . ASP A 1 176 ? -4.502 -13.612 -6.103 1.00 96.50 176 ASP A C 1
ATOM 1374 O O . ASP A 1 176 ? -4.994 -13.658 -7.232 1.00 96.50 176 ASP A O 1
ATOM 1378 N N . TYR A 1 177 ? -3.878 -14.673 -5.589 1.00 94.44 177 TYR A N 1
ATOM 1379 C CA . TYR A 1 177 ? -3.718 -15.943 -6.285 1.00 94.44 177 TYR A CA 1
ATOM 1380 C C . TYR A 1 177 ? -5.026 -16.753 -6.322 1.00 94.44 177 TYR A C 1
ATOM 1382 O O . TYR A 1 177 ? -5.787 -16.760 -5.354 1.00 94.44 177 TYR A O 1
ATOM 1390 N N . PRO A 1 178 ? -5.267 -17.550 -7.383 1.00 96.12 178 PRO A N 1
ATOM 1391 C CA . PRO A 1 178 ? -6.464 -18.388 -7.511 1.00 96.12 178 PRO A CA 1
ATOM 1392 C C . PRO A 1 178 ? -6.443 -19.658 -6.638 1.00 96.12 178 PRO A C 1
ATOM 1394 O O . PRO A 1 178 ? -7.313 -20.519 -6.770 1.00 96.12 178 PRO A O 1
ATOM 1397 N N . TYR A 1 179 ? -5.439 -19.806 -5.773 1.00 94.62 179 TYR A N 1
ATOM 1398 C CA . TYR A 1 179 ? -5.219 -20.936 -4.873 1.00 94.62 179 TYR A CA 1
ATOM 1399 C C . TYR A 1 179 ? -4.597 -20.439 -3.555 1.00 94.62 179 TYR A C 1
ATOM 1401 O O . TYR A 1 179 ? -4.012 -19.356 -3.549 1.00 94.62 179 TYR A O 1
ATOM 1409 N N . PRO A 1 180 ? -4.688 -21.205 -2.450 1.00 94.94 180 PRO A N 1
ATOM 1410 C CA . PRO A 1 180 ? -4.058 -20.822 -1.188 1.00 94.94 180 PRO A CA 1
ATOM 1411 C C . PRO A 1 180 ? -2.540 -20.682 -1.321 1.00 94.94 180 PRO A C 1
ATOM 1413 O O . PRO A 1 180 ? -1.887 -21.552 -1.902 1.00 94.94 180 PRO A O 1
ATOM 1416 N N . ALA A 1 181 ? -1.978 -19.615 -0.762 1.00 91.44 181 ALA A N 1
ATOM 1417 C CA . ALA A 1 181 ? -0.558 -19.299 -0.868 1.00 91.44 181 ALA A CA 1
ATOM 1418 C C . ALA A 1 181 ? -0.013 -18.738 0.451 1.00 91.44 181 ALA A C 1
ATOM 1420 O O . ALA A 1 181 ? -0.741 -18.108 1.210 1.00 91.44 181 ALA A O 1
ATOM 1421 N N . SER A 1 182 ? 1.285 -18.949 0.677 1.00 89.88 182 SER A N 1
ATOM 1422 C CA . SER A 1 182 ? 2.011 -18.550 1.891 1.00 89.88 182 SER A CA 1
ATOM 1423 C C . SER A 1 182 ? 3.283 -17.783 1.517 1.00 89.88 182 SER A C 1
ATOM 1425 O O . SER A 1 182 ? 4.390 -18.205 1.845 1.00 89.88 182 SER A O 1
ATOM 1427 N N . PHE A 1 183 ? 3.138 -16.721 0.714 1.00 84.81 183 PHE A N 1
ATOM 1428 C CA . PHE A 1 183 ? 4.277 -15.913 0.255 1.00 84.81 183 PHE A CA 1
ATOM 1429 C C . PHE A 1 183 ? 4.525 -14.701 1.161 1.00 84.81 183 PHE A C 1
ATOM 1431 O O . PHE A 1 183 ? 5.543 -14.666 1.845 1.00 84.81 183 PHE A O 1
ATOM 1438 N N . LEU A 1 184 ? 3.594 -13.738 1.187 1.00 83.88 184 LEU A N 1
ATOM 1439 C CA . LEU A 1 184 ? 3.637 -12.598 2.119 1.00 83.88 184 LEU A CA 1
ATOM 1440 C C . LEU A 1 184 ? 2.907 -12.906 3.433 1.00 83.88 184 LEU A C 1
ATOM 1442 O O . LEU A 1 184 ? 3.370 -12.558 4.512 1.00 83.88 184 LEU A O 1
ATOM 1446 N N . ALA A 1 185 ? 1.787 -13.617 3.334 1.00 86.75 185 ALA A N 1
ATOM 1447 C CA . ALA A 1 185 ? 1.001 -14.117 4.450 1.00 86.75 185 ALA A CA 1
ATOM 1448 C C . ALA A 1 185 ? 0.340 -15.440 4.042 1.00 86.75 185 ALA A C 1
ATOM 1450 O O . ALA A 1 185 ? 0.233 -15.737 2.849 1.00 86.75 185 ALA A O 1
ATOM 1451 N N . ASP A 1 186 ? -0.106 -16.223 5.025 1.00 91.56 186 ASP A N 1
ATOM 1452 C CA . ASP A 1 186 ? -0.962 -17.383 4.781 1.00 91.56 186 ASP A CA 1
ATOM 1453 C C . ASP A 1 186 ? -2.353 -16.900 4.363 1.00 91.56 186 ASP A C 1
ATOM 1455 O O . ASP A 1 186 ? -3.094 -16.360 5.183 1.00 91.56 186 ASP A O 1
ATOM 1459 N N . LEU A 1 187 ? -2.717 -17.099 3.097 1.00 94.75 187 LEU A N 1
ATOM 1460 C CA . LEU A 1 187 ? -3.969 -16.602 2.531 1.00 94.75 187 LEU A CA 1
ATOM 1461 C C . LEU A 1 187 ? -4.729 -17.687 1.750 1.00 94.75 187 LEU A C 1
ATOM 1463 O O . LEU A 1 187 ? -4.116 -18.589 1.168 1.00 94.75 187 LEU A O 1
ATOM 1467 N N . PRO A 1 188 ? -6.075 -17.619 1.717 1.00 95.94 188 PRO A N 1
ATOM 1468 C CA . PRO A 1 188 ? -6.898 -18.505 0.901 1.00 95.94 188 PRO A CA 1
ATOM 1469 C C . PRO A 1 188 ? -6.776 -18.185 -0.595 1.00 95.94 188 PRO A C 1
ATOM 1471 O O . PRO A 1 188 ? -6.167 -17.199 -0.997 1.00 95.94 188 PRO A O 1
ATOM 1474 N N . ALA A 1 189 ? -7.421 -19.009 -1.423 1.00 96.44 189 ALA A N 1
ATOM 1475 C CA . ALA A 1 189 ? -7.660 -18.679 -2.824 1.00 96.44 189 ALA A CA 1
ATOM 1476 C C . ALA A 1 189 ? -8.524 -17.414 -2.952 1.00 96.44 189 ALA A C 1
ATOM 1478 O O . ALA A 1 189 ? -9.524 -17.286 -2.244 1.00 96.44 189 ALA A O 1
ATOM 1479 N N . TRP A 1 190 ? -8.186 -16.546 -3.907 1.00 97.31 190 TRP A N 1
ATOM 1480 C CA . TRP A 1 190 ? -8.870 -15.277 -4.180 1.00 97.31 190 TRP A CA 1
ATOM 1481 C C . TRP A 1 190 ? -9.014 -14.400 -2.928 1.00 97.31 190 TRP A C 1
ATOM 1483 O O . TRP A 1 190 ? -10.137 -14.055 -2.534 1.00 97.31 190 TRP A O 1
ATOM 1493 N N . PRO A 1 191 ? -7.903 -14.063 -2.254 1.00 97.75 191 PRO A N 1
ATOM 1494 C CA . PRO A 1 191 ? -7.949 -13.419 -0.952 1.00 97.75 191 PRO A CA 1
ATOM 1495 C C . PRO A 1 191 ? -8.648 -12.054 -0.966 1.00 97.75 191 PRO A C 1
ATOM 1497 O O . PRO A 1 191 ? -9.298 -11.722 0.023 1.00 97.75 191 PRO A O 1
ATOM 1500 N N . ILE A 1 192 ? -8.636 -11.301 -2.075 1.00 98.50 192 ILE A N 1
ATOM 1501 C CA . ILE A 1 192 ? -9.420 -10.055 -2.186 1.00 98.50 192 ILE A CA 1
ATOM 1502 C C . ILE A 1 192 ? -10.926 -10.337 -2.141 1.00 98.50 192 ILE A C 1
ATOM 1504 O O . ILE A 1 192 ? -11.687 -9.634 -1.473 1.00 98.50 192 ILE A O 1
ATOM 1508 N N . LYS A 1 193 ? -11.385 -11.392 -2.821 1.00 98.31 193 LYS A N 1
ATOM 1509 C CA . LYS A 1 193 ? -12.802 -11.779 -2.812 1.00 98.31 193 LYS A CA 1
ATOM 1510 C C . LYS A 1 193 ? -13.258 -12.173 -1.409 1.00 98.31 193 LYS A C 1
ATOM 1512 O O . LYS A 1 193 ? -14.368 -11.826 -1.006 1.00 98.31 193 LYS A O 1
ATOM 1517 N N . GLU A 1 194 ? -12.407 -12.877 -0.671 1.00 98.31 194 GLU A N 1
ATOM 1518 C CA . GLU A 1 194 ? -12.647 -13.236 0.727 1.00 98.31 194 GLU A CA 1
ATOM 1519 C C . GLU A 1 194 ? -12.652 -11.997 1.636 1.00 98.31 194 GLU A C 1
ATOM 1521 O O . GLU A 1 194 ? -13.581 -11.827 2.428 1.00 98.31 194 GLU A O 1
ATOM 1526 N N . ALA A 1 195 ? -11.695 -11.084 1.450 1.00 98.38 195 ALA A N 1
ATOM 1527 C CA . ALA A 1 195 ? -11.605 -9.816 2.169 1.00 98.38 195 ALA A CA 1
ATOM 1528 C C . ALA A 1 195 ? -12.825 -8.909 1.949 1.00 98.38 195 ALA A C 1
ATOM 1530 O O . ALA A 1 195 ? -13.247 -8.207 2.863 1.00 98.38 195 ALA A O 1
ATOM 1531 N N . CYS A 1 196 ? -13.435 -8.923 0.763 1.00 98.62 196 CYS A N 1
ATOM 1532 C CA . CYS A 1 196 ? -14.574 -8.054 0.477 1.00 98.62 196 CYS A CA 1
ATOM 1533 C C . CYS A 1 196 ? -15.907 -8.521 1.073 1.00 98.62 196 CYS A C 1
ATOM 1535 O O . CYS A 1 196 ? -16.832 -7.713 1.145 1.00 98.62 196 CYS A O 1
ATOM 1537 N N . LYS A 1 197 ? -16.034 -9.774 1.534 1.00 98.50 197 LYS A N 1
ATOM 1538 C CA . LYS A 1 197 ? -17.281 -10.318 2.113 1.00 98.50 197 LYS A CA 1
ATOM 1539 C C . LYS A 1 197 ? -17.912 -9.445 3.215 1.00 98.50 197 LYS A C 1
ATOM 1541 O O . LYS A 1 197 ? -19.113 -9.190 3.119 1.00 98.50 197 LYS A O 1
ATOM 1546 N N . PRO A 1 198 ? -17.171 -8.949 4.226 1.00 98.38 198 PRO A N 1
ATOM 1547 C CA . PRO A 1 198 ? -17.734 -8.064 5.249 1.00 98.38 198 PRO A CA 1
ATOM 1548 C C . PRO A 1 198 ? -18.070 -6.646 4.749 1.00 98.38 198 PRO A C 1
ATOM 1550 O O . PRO A 1 198 ? -18.726 -5.898 5.466 1.00 98.38 198 PRO A O 1
ATOM 1553 N N . LEU A 1 199 ? -17.654 -6.261 3.536 1.00 98.38 199 LEU A N 1
ATOM 1554 C CA . LEU A 1 199 ? -17.740 -4.891 3.008 1.00 98.38 199 LEU A CA 1
ATOM 1555 C C . LEU A 1 199 ? -18.712 -4.742 1.824 1.00 98.38 199 LEU A C 1
ATOM 1557 O O . LEU A 1 199 ? -18.638 -3.758 1.089 1.00 98.38 199 LEU A O 1
ATOM 1561 N N . LEU A 1 200 ? -19.613 -5.705 1.610 1.00 98.00 200 LEU A N 1
ATOM 1562 C CA . LEU A 1 200 ? -20.500 -5.728 0.435 1.00 98.00 200 LEU A CA 1
ATOM 1563 C C . LEU A 1 200 ? -21.702 -4.775 0.516 1.00 98.00 200 LEU A C 1
ATOM 1565 O O . LEU A 1 200 ? -22.367 -4.558 -0.493 1.00 98.00 200 LEU A O 1
ATOM 1569 N N . ALA A 1 201 ? -21.987 -4.205 1.686 1.00 97.38 201 ALA A N 1
ATOM 1570 C CA . ALA A 1 201 ? -23.022 -3.188 1.871 1.00 97.38 201 ALA A CA 1
ATOM 1571 C C . ALA A 1 201 ? -22.382 -1.844 2.248 1.00 97.38 201 ALA A C 1
ATOM 1573 O O . ALA A 1 201 ? -21.311 -1.849 2.849 1.00 97.38 201 ALA A O 1
ATOM 1574 N N . PRO A 1 202 ? -23.000 -0.687 1.952 1.00 97.94 202 PRO A N 1
ATOM 1575 C CA . PRO A 1 202 ? -22.502 0.600 2.433 1.00 97.94 202 PRO A CA 1
ATOM 1576 C C . PRO A 1 202 ? -22.475 0.648 3.968 1.00 97.94 202 PRO A C 1
ATOM 1578 O O . PRO A 1 202 ? -23.505 0.464 4.614 1.00 97.94 202 PRO A O 1
ATOM 1581 N N . LEU A 1 203 ? -21.307 0.921 4.555 1.00 98.25 203 LEU A N 1
ATOM 1582 C CA . LEU A 1 203 ? -21.116 0.976 6.008 1.00 98.25 203 LEU A CA 1
ATOM 1583 C C . LEU A 1 203 ? -20.689 2.377 6.471 1.00 98.25 203 LEU A C 1
ATOM 1585 O O . LEU A 1 203 ? -20.295 3.249 5.688 1.00 98.25 203 LEU A O 1
ATOM 1589 N N . SER A 1 204 ? -20.785 2.627 7.777 1.00 98.19 204 SER A N 1
ATOM 1590 C CA . SER A 1 204 ? -20.350 3.884 8.398 1.00 98.19 204 SER A CA 1
ATOM 1591 C C . SER A 1 204 ? -20.014 3.716 9.875 1.00 98.19 204 SER A C 1
ATOM 1593 O O . SER A 1 204 ? -20.561 2.839 10.544 1.00 98.19 204 SER A O 1
ATOM 1595 N N . GLY A 1 205 ? -19.176 4.613 10.399 1.00 98.12 205 GLY A N 1
ATOM 1596 C CA . GLY A 1 205 ? -18.878 4.687 11.826 1.00 98.12 205 GLY A CA 1
ATOM 1597 C C . GLY A 1 205 ? -18.258 3.396 12.362 1.00 98.12 205 GLY A C 1
ATOM 1598 O O . GLY A 1 205 ? -17.456 2.749 11.692 1.00 98.12 205 GLY A O 1
ATOM 1599 N N . LYS A 1 206 ? -18.648 3.006 13.578 1.00 98.50 206 LYS A N 1
ATOM 1600 C CA . LYS A 1 206 ? -18.087 1.832 14.266 1.00 98.50 206 LYS A CA 1
ATOM 1601 C C . LYS A 1 206 ? -18.299 0.522 13.500 1.00 98.50 206 LYS A C 1
ATOM 1603 O O . LYS A 1 206 ? -17.360 -0.257 13.405 1.00 98.50 206 LYS A O 1
ATOM 1608 N N . ALA A 1 207 ? -19.464 0.345 12.872 1.00 98.62 207 ALA A N 1
ATOM 1609 C CA . ALA A 1 207 ? -19.770 -0.843 12.074 1.00 98.62 207 ALA A CA 1
ATOM 1610 C C . ALA A 1 207 ? -18.838 -0.995 10.858 1.00 98.62 207 ALA A C 1
ATOM 1612 O O . ALA A 1 207 ? -18.470 -2.107 10.491 1.00 98.62 207 ALA A O 1
ATOM 1613 N N . LEU A 1 208 ? -18.410 0.121 10.250 1.00 98.81 208 LEU A N 1
ATOM 1614 C CA . LEU A 1 208 ? -17.401 0.076 9.191 1.00 98.81 208 LEU A CA 1
ATOM 1615 C C . LEU A 1 208 ? -16.051 -0.401 9.740 1.00 98.81 208 LEU A C 1
ATOM 1617 O O . LEU A 1 208 ? -15.430 -1.269 9.139 1.00 98.81 208 LEU A O 1
ATOM 1621 N N . LEU A 1 209 ? -15.609 0.113 10.890 1.00 98.75 209 LEU A N 1
ATOM 1622 C CA . LEU A 1 209 ? -14.334 -0.304 11.486 1.00 98.75 209 LEU A CA 1
ATOM 1623 C C . LEU A 1 209 ? -14.339 -1.773 11.938 1.00 98.75 209 LEU A C 1
ATOM 1625 O O . LEU A 1 209 ? -13.328 -2.453 11.802 1.00 98.75 209 LEU A O 1
ATOM 1629 N N . GLU A 1 210 ? -15.474 -2.279 12.419 1.00 98.75 210 GLU A N 1
ATOM 1630 C CA . GLU A 1 210 ? -15.669 -3.700 12.747 1.00 98.75 210 GLU A CA 1
ATOM 1631 C C . GLU A 1 210 ? -15.645 -4.604 11.505 1.00 98.75 210 GLU A C 1
ATOM 1633 O O . GLU A 1 210 ? -15.170 -5.737 11.560 1.00 98.75 210 GLU A O 1
ATOM 1638 N N . ALA A 1 211 ? -16.140 -4.122 10.364 1.00 98.75 211 ALA A N 1
ATOM 1639 C CA . ALA A 1 211 ? -16.034 -4.849 9.104 1.00 98.75 211 ALA A CA 1
ATOM 1640 C C . ALA A 1 211 ? -14.598 -4.831 8.556 1.00 98.75 211 ALA A C 1
ATOM 1642 O O . ALA A 1 211 ? -14.091 -5.859 8.110 1.00 98.75 211 ALA A O 1
ATOM 1643 N N . LEU A 1 212 ? -13.910 -3.688 8.641 1.00 98.69 212 LEU A N 1
ATOM 1644 C CA . LEU A 1 212 ? -12.510 -3.560 8.227 1.00 98.69 212 LEU A CA 1
ATOM 1645 C C . LEU A 1 212 ? -11.567 -4.395 9.102 1.00 98.69 212 LEU A C 1
ATOM 1647 O O . LEU A 1 212 ? -10.611 -4.967 8.583 1.00 98.69 212 LEU A O 1
ATOM 1651 N N . SER A 1 213 ? -11.850 -4.556 10.398 1.00 98.38 213 SER A N 1
ATOM 1652 C CA . SER A 1 213 ? -11.023 -5.413 11.253 1.00 98.38 213 SER A CA 1
ATOM 1653 C C . SER A 1 213 ? -11.094 -6.893 10.874 1.00 98.38 213 SER A C 1
ATOM 1655 O O . SER A 1 213 ? -10.122 -7.618 11.084 1.00 98.38 213 SER A O 1
ATOM 1657 N N . GLN A 1 214 ? -12.185 -7.347 10.247 1.00 98.31 214 GLN A N 1
ATOM 1658 C CA . GLN A 1 214 ? -12.262 -8.697 9.680 1.00 98.31 214 GLN A CA 1
ATOM 1659 C C . GLN A 1 214 ? -11.323 -8.861 8.479 1.00 98.31 214 GLN A C 1
ATOM 1661 O O . GLN A 1 214 ? -10.715 -9.921 8.333 1.00 98.31 214 GLN A O 1
ATOM 1666 N N . VAL A 1 215 ? -11.140 -7.810 7.670 1.00 98.19 215 VAL A N 1
ATOM 1667 C CA . VAL A 1 215 ? -10.163 -7.795 6.568 1.00 98.19 215 VAL A CA 1
ATOM 1668 C C . VAL A 1 215 ? -8.741 -7.887 7.109 1.00 98.19 215 VAL A C 1
ATOM 1670 O O . VAL A 1 215 ? -7.960 -8.727 6.667 1.00 98.19 215 VAL A O 1
ATOM 1673 N N . THR A 1 216 ? -8.422 -7.090 8.130 1.00 95.94 216 THR A N 1
ATOM 1674 C CA . THR A 1 216 ? -7.123 -7.161 8.812 1.00 95.94 216 THR A CA 1
ATOM 1675 C C . THR A 1 216 ? -6.890 -8.530 9.449 1.00 95.94 216 THR A C 1
ATOM 1677 O O . THR A 1 216 ? -5.803 -9.091 9.336 1.00 95.94 216 THR A O 1
ATOM 1680 N N . ASN A 1 217 ? -7.910 -9.123 10.074 1.00 94.81 217 ASN A N 1
ATOM 1681 C CA . ASN A 1 217 ? -7.797 -10.459 10.653 1.00 94.81 217 ASN A CA 1
ATOM 1682 C C . ASN A 1 217 ? -7.596 -11.543 9.580 1.00 94.81 217 ASN A C 1
ATOM 1684 O O . ASN A 1 217 ? -6.867 -12.497 9.839 1.00 94.81 217 ASN A O 1
ATOM 1688 N N . LEU A 1 218 ? -8.189 -11.403 8.388 1.00 96.12 218 LEU A N 1
ATOM 1689 C CA . LEU A 1 218 ? -7.918 -12.305 7.267 1.00 96.12 218 LEU A CA 1
ATOM 1690 C C . LEU A 1 218 ? -6.444 -12.250 6.854 1.00 96.12 218 LEU A C 1
ATOM 1692 O O . LEU A 1 218 ? -5.859 -13.297 6.634 1.00 96.12 218 LEU A O 1
ATOM 1696 N N . TYR A 1 219 ? -5.827 -11.070 6.791 1.00 94.19 219 TYR A N 1
ATOM 1697 C CA . TYR A 1 219 ? -4.421 -10.971 6.388 1.00 94.19 219 TYR A CA 1
ATOM 1698 C C . TYR A 1 219 ? -3.452 -11.464 7.471 1.00 94.19 219 TYR A C 1
ATOM 1700 O O . TYR A 1 219 ? -2.579 -12.287 7.218 1.00 94.19 219 TYR A O 1
ATOM 1708 N N . PHE A 1 220 ? -3.620 -10.989 8.707 1.00 91.88 220 PHE A N 1
ATOM 1709 C CA . PHE A 1 220 ? -2.637 -11.206 9.774 1.00 91.88 220 PHE A CA 1
ATOM 1710 C C . PHE A 1 220 ? -2.928 -12.417 10.664 1.00 91.88 220 PHE A C 1
ATOM 1712 O O . PHE A 1 220 ? -2.108 -12.768 11.511 1.00 91.88 220 PHE A O 1
ATOM 1719 N N . ASN A 1 221 ? -4.099 -13.042 10.530 1.00 92.31 221 ASN A N 1
ATOM 1720 C CA . ASN A 1 221 ? -4.526 -14.121 11.416 1.00 92.31 221 ASN A CA 1
ATOM 1721 C C . ASN A 1 221 ? -5.438 -15.153 10.727 1.00 92.31 221 ASN A C 1
ATOM 1723 O O . ASN A 1 221 ? -6.309 -15.740 11.374 1.00 92.31 221 ASN A O 1
ATOM 1727 N N . TYR A 1 222 ? -5.238 -15.408 9.429 1.00 90.44 222 TYR A N 1
ATOM 1728 C CA . TYR A 1 222 ? -5.995 -16.431 8.697 1.00 90.44 222 TYR A CA 1
ATOM 1729 C C . TYR A 1 222 ? -5.918 -17.816 9.363 1.00 90.44 222 TYR A C 1
ATOM 1731 O O . TYR A 1 222 ? -6.923 -18.513 9.482 1.00 90.44 222 TYR A O 1
ATOM 1739 N N . THR A 1 223 ? -4.734 -18.200 9.853 1.00 88.94 223 THR A N 1
ATOM 1740 C CA . THR A 1 223 ? -4.487 -19.496 10.510 1.00 88.94 223 THR A CA 1
ATOM 1741 C C . THR A 1 223 ? -4.958 -19.554 11.965 1.00 88.94 223 THR A C 1
ATOM 1743 O O . THR A 1 223 ? -4.967 -20.628 12.566 1.00 88.94 223 THR A O 1
ATOM 1746 N N . GLY A 1 224 ? -5.327 -18.416 12.562 1.00 89.12 224 GLY A N 1
ATOM 1747 C CA . GLY A 1 224 ? -5.694 -18.311 13.976 1.00 89.12 224 GLY A CA 1
ATOM 1748 C C . GLY A 1 224 ? -4.511 -18.289 14.955 1.00 89.12 224 GLY A C 1
ATOM 1749 O O . GLY A 1 224 ? -4.734 -18.244 16.166 1.00 89.12 224 GLY A O 1
ATOM 1750 N N . ALA A 1 225 ? -3.265 -18.324 14.470 1.00 86.25 225 ALA A N 1
ATOM 1751 C CA . ALA A 1 225 ? -2.073 -18.366 15.319 1.00 86.25 225 ALA A CA 1
ATOM 1752 C C . ALA A 1 225 ? -1.699 -17.005 15.942 1.00 86.25 225 ALA A C 1
ATOM 1754 O O . ALA A 1 225 ? -1.056 -16.961 16.997 1.00 86.25 225 ALA A O 1
ATOM 1755 N N . ALA A 1 226 ? -2.083 -15.890 15.315 1.00 89.12 226 ALA A N 1
ATOM 1756 C CA . ALA A 1 226 ? -1.729 -14.557 15.780 1.00 89.12 226 ALA A CA 1
ATOM 1757 C C . ALA A 1 226 ? -2.629 -14.110 16.942 1.00 89.12 226 ALA A C 1
ATOM 1759 O O . ALA A 1 226 ? -3.860 -14.191 16.914 1.00 89.12 226 ALA A O 1
ATOM 1760 N N . LYS A 1 227 ? -1.998 -13.588 17.998 1.00 89.75 227 LYS A N 1
ATOM 1761 C CA . LYS A 1 227 ? -2.712 -13.080 19.181 1.00 89.75 227 LYS A CA 1
ATOM 1762 C C . LYS A 1 227 ? -3.282 -11.680 18.948 1.00 89.75 227 LYS A C 1
ATOM 1764 O O . LYS A 1 227 ? -4.380 -11.383 19.425 1.00 89.75 227 LYS A O 1
ATOM 1769 N N . CYS A 1 228 ? -2.542 -10.856 18.215 1.00 93.38 228 CYS A N 1
ATOM 1770 C CA . CYS A 1 228 ? -2.827 -9.456 17.931 1.00 93.38 228 CYS A CA 1
ATOM 1771 C C . CYS A 1 228 ? -2.184 -9.043 16.596 1.00 93.38 228 CYS A C 1
ATOM 1773 O O . CYS A 1 228 ? -1.325 -9.756 16.075 1.00 93.38 228 CYS A O 1
ATOM 1775 N N . VAL A 1 229 ? -2.594 -7.894 16.061 1.00 92.56 229 VAL A N 1
ATOM 1776 C CA . VAL A 1 229 ? -2.050 -7.295 14.837 1.00 92.56 229 VAL A CA 1
ATOM 1777 C C . VAL A 1 229 ? -0.896 -6.359 15.199 1.00 92.56 229 VAL A C 1
ATOM 1779 O O . VAL A 1 229 ? -1.093 -5.350 15.884 1.00 92.56 229 VAL A O 1
ATOM 1782 N N . ASN A 1 230 ? 0.315 -6.692 14.749 1.00 90.19 230 ASN A N 1
ATOM 1783 C CA . ASN A 1 230 ? 1.500 -5.862 14.956 1.00 90.19 230 ASN A CA 1
ATOM 1784 C C . ASN A 1 230 ? 1.623 -4.814 13.841 1.00 90.19 230 ASN A C 1
ATOM 1786 O O . ASN A 1 230 ? 2.245 -5.063 12.814 1.00 90.19 230 ASN A O 1
ATOM 1790 N N . TRP A 1 231 ? 1.029 -3.644 14.061 1.00 89.69 231 TRP A N 1
ATOM 1791 C CA . TRP A 1 231 ? 0.995 -2.552 13.086 1.00 89.69 231 TRP A CA 1
ATOM 1792 C C . TRP A 1 231 ? 2.204 -1.602 13.156 1.00 89.69 231 TRP A C 1
ATOM 1794 O O . TRP A 1 231 ? 2.324 -0.715 12.318 1.00 89.69 231 TRP A O 1
ATOM 1804 N N . LYS A 1 232 ? 3.094 -1.776 14.145 1.00 84.12 232 LYS A N 1
ATOM 1805 C CA . LYS A 1 232 ? 4.353 -1.017 14.281 1.00 84.12 232 LYS A CA 1
ATOM 1806 C C . LYS A 1 232 ? 5.586 -1.783 13.785 1.00 84.12 232 LYS A C 1
ATOM 1808 O O . LYS A 1 232 ? 6.679 -1.226 13.799 1.00 84.12 232 LYS A O 1
ATOM 1813 N N . GLY A 1 233 ? 5.437 -3.058 13.426 1.00 67.88 233 GLY A N 1
ATOM 1814 C CA . GLY A 1 233 ? 6.528 -3.908 12.944 1.00 67.88 233 GLY A CA 1
ATOM 1815 C C . GLY A 1 233 ? 6.624 -3.974 11.419 1.00 67.88 233 GLY A C 1
ATOM 1816 O O . GLY A 1 233 ? 5.810 -3.391 10.710 1.00 67.88 233 GLY A O 1
ATOM 1817 N N . ASP A 1 234 ? 7.584 -4.763 10.934 1.00 58.31 234 ASP A N 1
ATOM 1818 C CA . ASP A 1 234 ? 7.954 -4.911 9.515 1.00 58.31 234 ASP A CA 1
ATOM 1819 C C . ASP A 1 234 ? 6.927 -5.708 8.667 1.00 58.31 234 ASP A C 1
ATOM 1821 O O . ASP A 1 234 ? 7.289 -6.606 7.909 1.00 58.31 234 ASP A O 1
ATOM 1825 N N . GLY A 1 235 ? 5.623 -5.460 8.835 1.00 52.47 235 GLY A N 1
ATOM 1826 C CA . GLY A 1 235 ? 4.595 -5.919 7.888 1.00 52.47 235 GLY A CA 1
ATOM 1827 C C . GLY A 1 235 ? 4.477 -7.438 7.691 1.00 52.47 235 GLY A C 1
ATOM 1828 O O . GLY A 1 235 ? 4.115 -7.894 6.615 1.00 52.47 235 GLY A O 1
ATOM 1829 N N . GLY A 1 236 ? 4.782 -8.253 8.704 1.00 48.59 236 GLY A N 1
ATOM 1830 C CA . GLY A 1 236 ? 4.579 -9.709 8.644 1.00 48.59 236 GLY A CA 1
ATOM 1831 C C . GLY A 1 236 ? 5.653 -10.503 7.891 1.00 48.59 236 GLY A C 1
ATOM 1832 O O . GLY A 1 236 ? 5.620 -11.731 7.944 1.00 48.59 236 GLY A O 1
ATOM 1833 N N . THR A 1 237 ? 6.661 -9.856 7.290 1.00 54.78 237 THR A N 1
ATOM 1834 C CA . THR A 1 237 ? 7.754 -10.565 6.597 1.00 54.78 237 THR A CA 1
ATOM 1835 C C . THR A 1 237 ? 9.170 -10.059 6.941 1.00 54.78 237 THR A C 1
ATOM 1837 O O . THR A 1 237 ? 9.951 -9.719 6.051 1.00 54.78 237 THR A O 1
ATOM 1840 N N . PRO A 1 238 ? 9.604 -10.094 8.221 1.00 54.66 238 PRO A N 1
ATOM 1841 C CA . PRO A 1 238 ? 10.941 -9.623 8.631 1.00 54.66 238 PRO A CA 1
ATOM 1842 C C . PRO A 1 238 ? 12.110 -10.236 7.834 1.00 54.66 238 PRO A C 1
ATOM 1844 O O . PRO A 1 238 ? 13.181 -9.645 7.711 1.00 54.66 238 PRO A O 1
ATOM 1847 N N . ALA A 1 239 ? 11.901 -11.426 7.262 1.00 54.41 239 ALA A N 1
ATOM 1848 C CA . ALA A 1 239 ? 12.868 -12.132 6.429 1.00 54.41 239 ALA A CA 1
ATOM 1849 C C . ALA A 1 239 ? 13.168 -11.456 5.073 1.00 54.41 239 ALA A C 1
ATOM 1851 O O . ALA A 1 239 ? 14.152 -11.826 4.435 1.00 54.41 239 ALA A O 1
ATOM 1852 N N . LEU A 1 240 ? 12.363 -10.484 4.621 1.00 59.66 240 LEU A N 1
ATOM 1853 C CA . LEU A 1 240 ? 12.531 -9.834 3.312 1.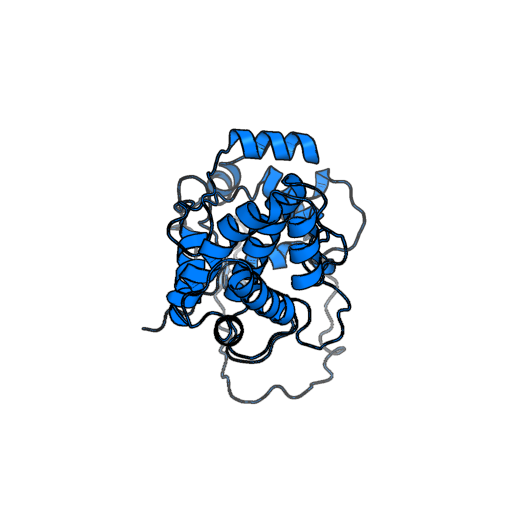00 59.66 240 LEU A CA 1
ATOM 1854 C C . LEU A 1 240 ? 13.548 -8.681 3.303 1.00 59.66 240 LEU A C 1
ATOM 1856 O O . LEU A 1 240 ? 13.852 -8.146 2.239 1.00 59.66 240 LEU A O 1
ATOM 1860 N N . GLY A 1 241 ? 14.138 -8.332 4.452 1.00 66.06 241 GLY A N 1
ATOM 1861 C CA . GLY A 1 241 ? 15.250 -7.378 4.507 1.00 66.06 241 GLY A CA 1
ATOM 1862 C C . GLY A 1 241 ? 14.845 -5.929 4.215 1.00 66.06 241 GLY A C 1
ATOM 1863 O O . GLY A 1 241 ? 15.549 -5.234 3.480 1.00 66.06 241 GLY A O 1
ATOM 1864 N N . TYR A 1 242 ? 13.743 -5.468 4.817 1.00 71.88 242 TYR A N 1
ATOM 1865 C CA . TYR A 1 242 ? 13.169 -4.128 4.632 1.00 71.88 242 TYR A CA 1
ATOM 1866 C C . TYR A 1 242 ? 14.182 -2.989 4.764 1.00 71.88 242 TYR A C 1
ATOM 1868 O O . TYR A 1 242 ? 14.235 -2.129 3.897 1.00 71.88 242 TYR A O 1
ATOM 1876 N N . LEU A 1 243 ? 15.081 -3.036 5.752 1.00 79.75 243 LEU A N 1
ATOM 1877 C CA . LEU A 1 243 ? 16.107 -1.999 5.920 1.00 79.75 243 LEU A CA 1
ATOM 1878 C C . LEU A 1 243 ? 17.004 -1.834 4.678 1.00 79.75 243 LEU A C 1
ATOM 1880 O O . LEU A 1 243 ? 17.395 -0.722 4.323 1.00 79.75 243 LEU A O 1
ATOM 1884 N N . GLY A 1 244 ? 17.342 -2.943 4.013 1.00 82.94 244 GLY A N 1
ATOM 1885 C CA . GLY A 1 244 ? 18.130 -2.915 2.783 1.00 82.94 244 GLY A CA 1
ATOM 1886 C C . GLY A 1 244 ? 17.344 -2.315 1.618 1.00 82.94 244 GLY A C 1
ATOM 1887 O O . GLY A 1 244 ? 17.904 -1.561 0.823 1.00 82.94 244 GLY A O 1
ATOM 1888 N N . TRP A 1 245 ? 16.048 -2.617 1.539 1.00 82.31 245 TRP A N 1
ATOM 1889 C CA . TRP A 1 245 ? 15.150 -2.058 0.534 1.00 82.31 245 TRP A CA 1
ATOM 1890 C C . TRP A 1 245 ? 14.880 -0.563 0.745 1.00 82.31 245 TRP A C 1
ATOM 1892 O O . TRP A 1 245 ? 14.928 0.209 -0.215 1.00 82.31 245 TRP A O 1
ATOM 1902 N N . ASP A 1 246 ? 14.685 -0.134 1.990 1.00 84.31 246 ASP A N 1
ATOM 1903 C CA . ASP A 1 246 ? 14.519 1.272 2.361 1.00 84.31 246 ASP A CA 1
ATOM 1904 C C . ASP A 1 246 ? 15.746 2.080 1.936 1.00 84.31 246 ASP A C 1
ATOM 1906 O O . ASP A 1 246 ? 15.627 3.127 1.297 1.00 84.31 246 ASP A O 1
ATOM 1910 N N . TYR A 1 247 ? 16.945 1.548 2.197 1.00 87.44 247 TYR A N 1
ATOM 1911 C CA . TYR A 1 247 ? 18.185 2.166 1.741 1.00 87.44 247 TYR A CA 1
ATOM 1912 C C . TYR A 1 247 ? 18.270 2.239 0.206 1.00 87.44 247 TYR A C 1
ATOM 1914 O O . TYR A 1 247 ? 18.649 3.276 -0.348 1.00 87.44 247 TYR A O 1
ATOM 1922 N N . GLN A 1 248 ? 17.906 1.165 -0.504 1.00 86.62 248 GLN A N 1
ATOM 1923 C CA . GLN A 1 248 ? 17.901 1.145 -1.973 1.00 86.62 248 GLN A CA 1
ATOM 1924 C C . GLN A 1 248 ? 16.916 2.155 -2.562 1.00 86.62 248 GLN A C 1
ATOM 1926 O O . GLN A 1 248 ? 17.259 2.856 -3.515 1.00 86.62 248 GLN A O 1
ATOM 1931 N N . SER A 1 249 ? 15.727 2.273 -1.978 1.00 90.44 249 SER A N 1
ATOM 1932 C CA . SER A 1 249 ? 14.709 3.244 -2.384 1.00 90.44 249 SER A CA 1
ATOM 1933 C C . SER A 1 249 ? 15.187 4.677 -2.125 1.00 90.44 249 SER A C 1
ATOM 1935 O O . SER A 1 249 ? 15.065 5.544 -2.989 1.00 90.44 249 SER A O 1
ATOM 1937 N N . CYS A 1 250 ? 15.883 4.901 -1.005 1.00 93.81 250 CYS A N 1
ATOM 1938 C CA . CYS A 1 250 ? 16.496 6.183 -0.661 1.00 93.81 250 CYS A CA 1
ATOM 1939 C C . CYS A 1 250 ? 17.756 6.552 -1.461 1.00 93.81 250 CYS A C 1
ATOM 1941 O O . CYS A 1 250 ? 18.322 7.628 -1.246 1.00 93.81 250 CYS A O 1
ATOM 1943 N N . THR A 1 251 ? 18.205 5.703 -2.389 1.00 93.25 251 THR A N 1
ATOM 1944 C CA . THR A 1 251 ? 19.411 5.939 -3.196 1.00 93.25 251 THR A CA 1
ATOM 1945 C C . THR A 1 251 ? 19.148 5.831 -4.695 1.00 93.25 251 THR A C 1
ATOM 1947 O O . THR A 1 251 ? 19.280 6.836 -5.397 1.00 93.25 251 THR A O 1
ATOM 1950 N N . GLU A 1 252 ? 18.804 4.642 -5.191 1.00 89.44 252 GLU A N 1
ATOM 1951 C CA . GLU A 1 252 ? 18.678 4.341 -6.625 1.00 89.44 252 GLU A CA 1
ATOM 1952 C C . GLU A 1 252 ? 17.235 4.015 -7.037 1.00 89.44 252 GLU A C 1
ATOM 1954 O O . GLU A 1 252 ? 16.769 4.516 -8.057 1.00 89.44 252 GLU A O 1
ATOM 1959 N N . MET A 1 253 ? 16.499 3.230 -6.247 1.00 91.25 253 MET A N 1
ATOM 1960 C CA . MET A 1 253 ? 15.149 2.745 -6.573 1.00 91.25 253 MET A CA 1
ATOM 1961 C C . MET A 1 253 ? 14.061 3.777 -6.237 1.00 91.25 253 MET A C 1
ATOM 1963 O O . MET A 1 253 ? 13.090 3.491 -5.542 1.00 91.25 253 MET A O 1
ATOM 1967 N N . VAL A 1 254 ? 14.232 5.001 -6.737 1.00 94.19 254 VAL A N 1
ATOM 1968 C CA . VAL A 1 254 ? 13.347 6.140 -6.462 1.00 94.19 254 VAL A CA 1
ATOM 1969 C C . VAL A 1 254 ? 12.095 6.048 -7.336 1.00 94.19 254 VAL A C 1
ATOM 1971 O O . VAL A 1 254 ? 12.037 6.599 -8.438 1.00 94.19 254 VAL A O 1
ATOM 1974 N N . MET A 1 255 ? 11.096 5.317 -6.849 1.00 92.56 255 MET A N 1
ATOM 1975 C CA . MET A 1 255 ? 9.857 5.046 -7.575 1.00 92.56 255 MET A CA 1
ATOM 1976 C C . MET A 1 255 ? 8.737 5.981 -7.097 1.00 92.56 255 MET A C 1
ATOM 1978 O O . MET A 1 255 ? 8.296 5.856 -5.954 1.00 92.56 255 MET A O 1
ATOM 1982 N N . PRO A 1 256 ? 8.256 6.919 -7.935 1.00 93.56 256 PRO A N 1
ATOM 1983 C CA . PRO A 1 256 ? 7.201 7.836 -7.535 1.00 93.56 256 PRO A CA 1
ATOM 1984 C C . PRO A 1 256 ? 5.871 7.095 -7.386 1.00 93.56 256 PRO A C 1
ATOM 1986 O O . PRO A 1 256 ? 5.443 6.382 -8.298 1.00 93.56 256 PRO A O 1
ATOM 1989 N N . MET A 1 257 ? 5.203 7.299 -6.252 1.00 93.38 257 MET A N 1
ATOM 1990 C CA . MET A 1 257 ? 3.874 6.758 -5.970 1.00 93.38 257 MET A CA 1
ATOM 1991 C C . MET A 1 257 ? 3.000 7.843 -5.341 1.00 93.38 257 MET A C 1
ATOM 1993 O O . MET A 1 257 ? 3.442 8.547 -4.436 1.00 93.38 257 MET A O 1
ATOM 1997 N N . CYS A 1 258 ? 1.777 8.001 -5.839 1.00 95.88 258 CYS A N 1
ATOM 1998 C CA . CYS A 1 258 ? 0.814 8.986 -5.350 1.00 95.88 258 CYS A CA 1
ATOM 1999 C C . CYS A 1 258 ? -0.620 8.463 -5.489 1.00 95.88 258 CYS A C 1
ATOM 2001 O O . CYS A 1 258 ? -0.887 7.560 -6.272 1.00 95.88 258 CYS A O 1
ATOM 2003 N N . SER A 1 259 ? -1.563 9.051 -4.764 1.00 96.88 259 SER A N 1
ATOM 2004 C CA . SER A 1 259 ? -2.994 8.771 -4.892 1.00 96.88 259 SER A CA 1
ATOM 2005 C C . SER A 1 259 ? -3.763 10.083 -4.835 1.00 96.88 259 SER A C 1
ATOM 2007 O O . SER A 1 259 ? -3.507 10.930 -3.981 1.00 96.88 259 SER A O 1
ATOM 2009 N N . ASN A 1 260 ? -4.737 10.260 -5.723 1.00 94.56 260 ASN A N 1
ATOM 2010 C CA . ASN A 1 260 ? -5.596 11.446 -5.734 1.00 94.56 260 ASN A CA 1
ATOM 2011 C C . ASN A 1 260 ? -6.763 11.358 -4.725 1.00 94.56 260 ASN A C 1
ATOM 2013 O O . ASN A 1 260 ? -7.504 12.328 -4.574 1.00 94.56 260 ASN A O 1
ATOM 2017 N N . GLY A 1 261 ? -6.936 10.217 -4.047 1.00 94.62 261 GLY A N 1
ATOM 2018 C CA . GLY A 1 261 ? -8.015 9.985 -3.086 1.00 94.62 261 GLY A CA 1
ATOM 2019 C C . GLY A 1 261 ? -9.344 9.501 -3.679 1.00 94.62 261 GLY A C 1
ATOM 2020 O O . GLY A 1 261 ? -10.284 9.296 -2.914 1.00 94.62 261 GLY A O 1
ATOM 2021 N N . THR A 1 262 ? -9.462 9.325 -5.003 1.00 90.25 262 THR A N 1
ATOM 2022 C CA . THR A 1 262 ? -10.732 8.926 -5.648 1.00 90.25 262 THR A CA 1
ATOM 2023 C C . THR A 1 262 ? -10.938 7.415 -5.716 1.00 90.25 262 THR A C 1
ATOM 2025 O O . THR A 1 262 ? -12.049 6.966 -5.985 1.00 90.25 262 THR A O 1
ATOM 2028 N N . GLY A 1 263 ? -9.869 6.637 -5.533 1.00 94.06 263 GLY A N 1
ATOM 2029 C CA . GLY A 1 263 ? -9.889 5.175 -5.557 1.00 94.06 263 GLY A CA 1
ATOM 2030 C C . GLY A 1 263 ? -10.036 4.555 -4.168 1.00 94.06 263 GLY A C 1
ATOM 2031 O O . GLY A 1 263 ? -10.676 5.110 -3.280 1.00 94.06 263 GLY A O 1
ATOM 2032 N N . MET A 1 264 ? -9.405 3.401 -3.957 1.00 96.00 264 MET A N 1
ATOM 2033 C CA . MET A 1 264 ? -9.418 2.715 -2.661 1.00 96.00 264 MET A CA 1
ATOM 2034 C C . MET A 1 264 ? -8.621 3.464 -1.588 1.00 96.00 264 MET A C 1
ATOM 2036 O O . MET A 1 264 ? -8.946 3.366 -0.412 1.00 96.00 264 MET A O 1
ATOM 2040 N N . PHE A 1 265 ? -7.603 4.223 -1.995 1.00 97.88 265 PHE A N 1
ATOM 2041 C CA . PHE A 1 265 ? -6.617 4.852 -1.118 1.00 97.88 265 PHE A CA 1
ATOM 2042 C C . PHE A 1 265 ? -6.942 6.319 -0.840 1.00 97.88 265 PHE A C 1
ATOM 2044 O O . PHE A 1 265 ? -7.504 7.004 -1.695 1.00 97.88 265 PHE A O 1
ATOM 2051 N N . TYR A 1 266 ? -6.532 6.822 0.327 1.00 95.88 266 TYR A N 1
ATOM 2052 C CA . TYR A 1 266 ? -6.604 8.249 0.646 1.00 95.88 266 TYR A CA 1
ATOM 2053 C C . TYR A 1 266 ? -5.644 9.068 -0.230 1.00 95.88 266 TYR A C 1
ATOM 2055 O O . TYR A 1 266 ? -4.799 8.521 -0.945 1.00 95.88 266 TYR A O 1
ATOM 2063 N N . LYS A 1 267 ? -5.800 10.396 -0.209 1.00 96.50 267 LYS A N 1
ATOM 2064 C CA . LYS A 1 267 ? -4.925 11.292 -0.964 1.00 96.50 267 LYS A CA 1
ATOM 2065 C C . LYS A 1 267 ? -3.495 11.222 -0.418 1.00 96.50 267 LYS A C 1
ATOM 2067 O O . LYS A 1 267 ? -3.273 11.481 0.760 1.00 96.50 267 LYS A O 1
ATOM 2072 N N . MET A 1 268 ? -2.547 10.924 -1.297 1.00 94.81 268 MET A N 1
ATOM 2073 C CA . MET A 1 268 ? -1.115 10.873 -1.022 1.00 94.81 268 MET A CA 1
ATOM 2074 C C . MET A 1 268 ? -0.391 11.621 -2.134 1.00 94.81 268 MET A C 1
ATOM 2076 O O . MET A 1 268 ? -0.436 11.205 -3.292 1.00 94.81 268 MET A O 1
ATOM 2080 N N . ASP A 1 269 ? 0.263 12.725 -1.794 1.00 95.19 269 ASP A N 1
ATOM 2081 C CA . ASP A 1 269 ? 1.013 13.517 -2.762 1.00 95.19 269 ASP A CA 1
ATOM 2082 C C . ASP A 1 269 ? 2.449 12.987 -2.891 1.00 95.19 269 ASP A C 1
ATOM 2084 O O . ASP A 1 269 ? 3.082 12.606 -1.906 1.00 95.19 269 ASP A O 1
ATOM 2088 N N . TRP A 1 270 ? 2.974 12.977 -4.118 1.00 95.44 270 TRP A N 1
ATOM 2089 C CA . TRP A 1 270 ? 4.382 12.682 -4.368 1.00 95.44 270 TRP A CA 1
ATOM 2090 C C . TRP A 1 270 ? 5.185 13.983 -4.401 1.00 95.44 270 TRP A C 1
ATOM 2092 O O . TRP A 1 270 ? 5.077 14.762 -5.350 1.00 95.44 270 TRP A O 1
ATOM 2102 N N . ASP A 1 271 ? 6.022 14.185 -3.384 1.00 96.25 271 ASP A N 1
ATOM 2103 C CA . ASP A 1 271 ? 6.971 15.293 -3.307 1.00 96.25 271 ASP A CA 1
ATOM 2104 C C . ASP A 1 271 ? 8.396 14.750 -3.133 1.00 96.25 271 ASP A C 1
ATOM 2106 O O . ASP A 1 271 ? 8.747 14.134 -2.122 1.00 96.25 271 ASP A O 1
ATOM 2110 N N . PHE A 1 272 ? 9.236 14.991 -4.140 1.00 96.50 272 PHE A N 1
ATOM 2111 C CA . PHE A 1 272 ? 10.613 14.509 -4.138 1.00 96.50 272 PHE A CA 1
ATOM 2112 C C . PHE A 1 272 ? 11.485 15.168 -3.057 1.00 96.50 272 PHE A C 1
ATOM 2114 O O . PHE A 1 272 ? 12.393 14.520 -2.537 1.00 96.50 272 PHE A O 1
ATOM 2121 N N . GLN A 1 273 ? 11.237 16.432 -2.710 1.00 97.62 273 GLN A N 1
ATOM 2122 C CA . GLN A 1 273 ? 12.009 17.130 -1.685 1.00 97.62 273 GLN A CA 1
ATOM 2123 C C . GLN A 1 273 ? 11.714 16.533 -0.308 1.00 97.62 273 GLN A C 1
ATOM 2125 O O . GLN A 1 273 ? 12.647 16.172 0.410 1.00 97.62 273 GLN A O 1
ATOM 2130 N N . VAL A 1 274 ? 10.431 16.328 0.010 1.00 96.75 274 VAL A N 1
ATOM 2131 C CA . VAL A 1 274 ? 10.006 15.657 1.250 1.00 96.75 274 VAL A CA 1
ATOM 2132 C C . VAL A 1 274 ? 10.588 14.244 1.326 1.00 96.75 274 VAL A C 1
ATOM 2134 O O . VAL A 1 274 ? 11.169 13.865 2.345 1.00 96.75 274 VAL A O 1
ATOM 2137 N N . TYR A 1 275 ? 10.503 13.483 0.231 1.00 95.50 275 TYR A N 1
ATOM 2138 C CA . TYR A 1 275 ? 11.101 12.151 0.135 1.00 95.50 275 TYR A CA 1
ATOM 2139 C C . TYR A 1 275 ? 12.620 12.181 0.389 1.00 95.50 275 TYR A C 1
ATOM 2141 O O . TYR A 1 275 ? 13.137 11.416 1.205 1.00 95.50 275 TYR A O 1
ATOM 2149 N N . SER A 1 276 ? 13.342 13.110 -0.248 1.00 97.62 276 SER A N 1
ATOM 2150 C CA . SER A 1 276 ? 14.789 13.261 -0.071 1.00 97.62 276 SER A CA 1
ATOM 2151 C C . SER A 1 276 ? 15.181 13.641 1.354 1.00 97.62 276 SER A C 1
ATOM 2153 O O . SER A 1 276 ? 16.225 13.180 1.817 1.00 97.62 276 SER A O 1
ATOM 2155 N N . ASP A 1 277 ? 14.419 14.504 2.022 1.00 97.94 277 ASP A N 1
ATOM 2156 C CA . ASP A 1 277 ? 14.734 14.943 3.381 1.00 97.94 277 ASP A CA 1
ATOM 2157 C C . ASP A 1 277 ? 14.467 13.834 4.404 1.00 97.94 277 ASP A C 1
ATOM 2159 O O . ASP A 1 277 ? 15.267 13.649 5.325 1.00 97.94 277 ASP A O 1
ATOM 2163 N N . ASN A 1 278 ? 13.430 13.018 4.190 1.00 94.88 278 ASN A N 1
ATOM 2164 C CA . ASN A 1 278 ? 13.186 11.814 4.986 1.00 94.88 278 ASN A CA 1
ATOM 2165 C C . ASN A 1 278 ? 14.322 10.792 4.832 1.00 94.88 278 ASN A C 1
ATOM 2167 O O . ASN A 1 278 ? 14.855 10.313 5.834 1.00 94.88 278 ASN A O 1
ATOM 2171 N N . CYS A 1 279 ? 14.773 10.535 3.601 1.00 95.75 279 CYS A N 1
ATOM 2172 C CA . CYS A 1 279 ? 15.926 9.670 3.344 1.00 95.75 279 CYS A CA 1
ATOM 2173 C C . CYS A 1 279 ? 17.214 10.186 3.998 1.00 95.75 279 CYS A C 1
ATOM 2175 O O . CYS A 1 279 ? 17.979 9.407 4.573 1.00 95.75 279 CYS A O 1
ATOM 2177 N N . PHE A 1 280 ? 17.439 11.502 3.975 1.00 97.44 280 PHE A N 1
ATOM 2178 C CA . PHE A 1 280 ? 18.599 12.100 4.629 1.00 97.44 280 PHE A CA 1
ATOM 2179 C C . PHE A 1 280 ? 18.519 11.970 6.152 1.00 97.44 280 PHE A C 1
ATOM 2181 O O . PHE A 1 280 ? 19.511 11.634 6.794 1.00 97.44 280 PHE A O 1
ATOM 2188 N N . LYS A 1 281 ? 17.334 12.170 6.736 1.00 96.75 281 LYS A N 1
ATOM 2189 C CA . LYS A 1 281 ? 17.103 11.987 8.172 1.00 96.75 281 LYS A CA 1
ATOM 2190 C C . LYS A 1 281 ? 17.336 10.541 8.618 1.00 96.75 281 LYS A C 1
ATOM 2192 O O . LYS A 1 281 ? 17.894 10.330 9.690 1.00 96.75 281 LYS A O 1
ATOM 2197 N N . GLN A 1 282 ? 16.904 9.564 7.821 1.00 91.38 282 GLN A N 1
ATOM 2198 C CA . GLN A 1 282 ? 16.979 8.145 8.179 1.00 91.38 282 GLN A CA 1
ATOM 2199 C C . GLN A 1 282 ? 18.365 7.537 7.925 1.00 91.38 282 GLN A C 1
ATOM 2201 O O . GLN A 1 282 ? 18.860 6.773 8.750 1.00 91.38 282 GLN A O 1
ATOM 2206 N N . PHE A 1 283 ? 19.005 7.881 6.805 1.00 93.56 283 PHE A N 1
ATOM 2207 C CA . PHE A 1 283 ? 20.208 7.193 6.322 1.00 93.56 283 PHE A CA 1
ATOM 2208 C C . PHE A 1 283 ? 21.388 8.122 6.005 1.00 93.56 283 PHE A C 1
ATOM 2210 O O . PHE A 1 283 ? 22.457 7.641 5.633 1.00 93.56 283 PHE A O 1
ATOM 2217 N N . GLY A 1 284 ? 21.221 9.444 6.108 1.00 96.75 284 GLY A N 1
ATOM 2218 C CA . GLY A 1 284 ? 22.260 10.417 5.748 1.00 96.75 284 GLY A CA 1
ATOM 2219 C C . GLY A 1 284 ? 22.557 10.496 4.246 1.00 96.75 284 GLY A C 1
ATOM 2220 O O . GLY A 1 284 ? 23.570 11.071 3.853 1.00 96.75 284 GLY A O 1
ATOM 2221 N N . VAL A 1 285 ? 21.696 9.925 3.396 1.00 96.31 285 VAL A N 1
ATOM 2222 C CA . VAL A 1 285 ? 21.843 9.918 1.931 1.00 96.31 285 VAL A CA 1
ATOM 2223 C C . VAL A 1 285 ? 20.745 10.736 1.263 1.00 96.31 285 VAL A C 1
ATOM 2225 O O . VAL A 1 285 ? 19.670 10.931 1.825 1.00 96.31 285 VAL A O 1
ATOM 2228 N N . ARG A 1 286 ? 21.009 11.208 0.040 1.00 97.62 286 ARG A N 1
ATOM 2229 C CA . ARG A 1 286 ? 19.990 11.827 -0.812 1.00 97.62 286 ARG A CA 1
ATOM 2230 C C . ARG A 1 286 ? 19.760 10.979 -2.070 1.00 97.62 286 ARG A C 1
ATOM 2232 O O . ARG A 1 286 ? 20.742 10.592 -2.709 1.00 97.62 286 ARG A O 1
ATOM 2239 N N . PRO A 1 287 ? 18.496 10.705 -2.432 1.00 96.75 287 PRO A N 1
ATOM 2240 C CA . PRO A 1 287 ? 18.149 9.883 -3.583 1.00 96.75 287 PRO A CA 1
ATOM 2241 C C . PRO A 1 287 ? 18.566 10.530 -4.906 1.00 96.75 287 PRO A C 1
ATOM 2243 O O . PRO A 1 287 ? 18.437 11.740 -5.101 1.00 96.75 287 PRO A O 1
ATOM 2246 N N . ARG A 1 288 ? 19.018 9.707 -5.856 1.00 95.19 288 ARG A N 1
ATOM 2247 C CA . ARG A 1 288 ? 19.359 10.126 -7.223 1.00 95.19 288 ARG A CA 1
ATOM 2248 C C . ARG A 1 288 ? 18.204 9.773 -8.160 1.00 95.19 288 ARG A C 1
ATOM 2250 O O . ARG A 1 288 ? 18.224 8.732 -8.808 1.00 95.19 288 ARG A O 1
ATOM 2257 N N . LYS A 1 289 ? 17.194 10.646 -8.224 1.00 92.94 289 LYS A N 1
ATOM 2258 C CA . LYS A 1 289 ? 15.895 10.371 -8.876 1.00 92.94 289 LYS A CA 1
ATOM 2259 C C . LYS A 1 289 ? 15.963 9.879 -10.330 1.00 92.94 289 LYS A C 1
ATOM 2261 O O . LYS A 1 289 ? 15.099 9.114 -10.741 1.00 92.94 289 LYS A O 1
ATOM 2266 N N . ASP A 1 290 ? 16.957 10.326 -11.096 1.00 93.12 290 ASP A N 1
ATOM 2267 C CA . ASP A 1 290 ? 17.099 10.006 -12.523 1.00 93.12 290 ASP A CA 1
ATOM 2268 C C . ASP A 1 290 ? 18.091 8.857 -12.782 1.00 93.12 290 ASP A C 1
ATOM 2270 O O . ASP A 1 290 ? 18.171 8.351 -13.897 1.00 93.12 290 ASP A O 1
ATOM 2274 N N . TRP A 1 291 ? 18.799 8.378 -11.752 1.00 91.75 291 TRP A N 1
ATOM 2275 C CA . TRP A 1 291 ? 19.923 7.452 -11.912 1.00 91.75 291 TRP A CA 1
ATOM 2276 C C . TRP A 1 291 ? 19.558 6.151 -12.626 1.00 91.75 291 TRP A C 1
ATOM 2278 O O . TRP A 1 291 ? 20.292 5.720 -13.507 1.00 91.75 291 TRP A O 1
ATOM 2288 N N . ILE A 1 292 ? 18.430 5.523 -12.280 1.00 87.06 292 ILE A N 1
ATOM 2289 C CA . ILE A 1 292 ? 18.026 4.262 -12.920 1.00 87.06 292 ILE A CA 1
ATOM 2290 C C . ILE A 1 292 ? 17.696 4.469 -14.396 1.00 87.06 292 ILE A C 1
ATOM 2292 O O . ILE A 1 292 ? 18.088 3.652 -15.225 1.00 87.06 292 ILE A O 1
ATOM 2296 N N . LYS A 1 293 ? 17.021 5.569 -14.731 1.00 86.50 293 LYS A N 1
ATOM 2297 C CA . LYS A 1 293 ? 16.706 5.919 -16.116 1.00 86.50 293 LYS A CA 1
ATOM 2298 C C . LYS A 1 293 ? 17.986 6.167 -16.916 1.00 86.50 293 LYS A C 1
ATOM 2300 O O . LYS A 1 293 ? 18.120 5.622 -18.005 1.00 86.50 293 LYS A O 1
ATOM 2305 N N . ASP A 1 294 ? 18.926 6.927 -16.359 1.00 87.00 294 ASP A N 1
ATOM 2306 C CA . ASP A 1 294 ? 20.168 7.291 -17.047 1.00 87.00 294 ASP A CA 1
ATOM 2307 C C . ASP A 1 294 ? 21.119 6.092 -17.189 1.00 87.00 294 ASP A C 1
ATOM 2309 O O . ASP A 1 294 ? 21.761 5.918 -18.222 1.00 87.00 294 ASP A O 1
ATOM 2313 N N . TYR A 1 295 ? 21.199 5.240 -16.164 1.00 86.69 295 TYR A N 1
ATOM 2314 C CA . TYR A 1 295 ? 22.116 4.101 -16.136 1.00 86.69 295 TYR A CA 1
ATOM 2315 C C . TYR A 1 295 ? 21.584 2.877 -16.895 1.00 86.69 295 TYR A C 1
ATOM 2317 O O . TYR A 1 295 ? 22.365 2.149 -17.502 1.00 86.69 295 TYR A O 1
ATOM 2325 N N . TYR A 1 296 ? 20.269 2.631 -16.861 1.00 84.19 296 TYR A N 1
ATOM 2326 C CA . TYR A 1 296 ? 19.628 1.463 -17.483 1.00 84.19 296 TYR A CA 1
ATOM 2327 C C . TYR A 1 296 ? 18.786 1.817 -18.717 1.00 84.19 296 TYR A C 1
ATOM 2329 O O . TYR A 1 296 ? 17.899 1.052 -19.089 1.00 84.19 296 TYR A O 1
ATOM 2337 N N . TRP A 1 297 ? 19.051 2.967 -19.340 1.00 84.69 297 TRP A N 1
ATOM 2338 C CA . TRP A 1 297 ? 18.439 3.433 -20.595 1.00 84.69 297 TRP A CA 1
ATOM 2339 C C . TRP A 1 297 ? 16.924 3.717 -20.558 1.00 84.69 297 TRP A C 1
ATOM 2341 O O . TRP A 1 297 ? 16.354 4.177 -21.546 1.00 84.69 297 TRP A O 1
ATOM 2351 N N . GLY A 1 298 ? 16.249 3.513 -19.422 1.00 87.31 298 GLY A N 1
ATOM 2352 C CA . GLY A 1 298 ? 14.838 3.857 -19.240 1.00 87.31 298 GLY A CA 1
ATOM 2353 C C . GLY A 1 298 ? 13.918 3.164 -20.253 1.00 87.31 298 GLY A C 1
ATOM 2354 O O . GLY A 1 298 ? 13.751 1.945 -20.227 1.00 87.31 298 GLY A O 1
ATOM 2355 N N . THR A 1 299 ? 13.275 3.950 -21.119 1.00 88.56 299 THR A N 1
ATOM 2356 C CA . THR A 1 299 ? 12.401 3.439 -22.190 1.00 88.56 299 THR A CA 1
ATOM 2357 C C . THR A 1 299 ? 13.141 3.143 -23.494 1.00 88.56 299 THR A C 1
ATOM 2359 O O . THR A 1 299 ? 12.573 2.479 -24.362 1.00 88.56 299 THR A O 1
ATOM 2362 N N . ASP A 1 300 ? 14.391 3.590 -23.644 1.00 90.00 300 ASP A N 1
ATOM 2363 C CA . ASP A 1 300 ? 15.197 3.356 -24.842 1.00 90.00 300 ASP A CA 1
ATOM 2364 C C . ASP A 1 300 ? 15.867 1.978 -24.790 1.00 90.00 300 ASP A C 1
ATOM 2366 O O . ASP A 1 300 ? 17.053 1.814 -24.511 1.00 90.00 300 ASP A O 1
ATOM 2370 N N . LEU A 1 301 ? 15.050 0.951 -25.016 1.00 84.50 301 LEU A N 1
ATOM 2371 C CA . LEU A 1 301 ? 15.468 -0.447 -24.988 1.00 84.50 301 LEU A CA 1
ATOM 2372 C C . LEU A 1 301 ? 15.606 -1.039 -26.395 1.00 84.50 301 LEU A C 1
ATOM 2374 O O . LEU A 1 301 ? 15.610 -2.257 -26.539 1.00 84.50 301 LEU A O 1
ATOM 2378 N N . SER A 1 302 ? 15.719 -0.221 -27.450 1.00 86.12 302 SER A N 1
ATOM 2379 C CA . SER A 1 302 ? 15.759 -0.734 -28.831 1.00 86.12 302 SER A CA 1
ATOM 2380 C C . SER A 1 302 ? 17.002 -1.577 -29.130 1.00 86.12 302 SER A C 1
ATOM 2382 O O . SER A 1 302 ? 16.982 -2.414 -30.028 1.00 86.12 302 SER A O 1
ATOM 2384 N N . SER A 1 303 ? 18.091 -1.345 -28.393 1.00 81.44 303 SER A N 1
ATOM 2385 C CA . SER A 1 303 ? 19.318 -2.146 -28.448 1.00 81.44 303 SER A CA 1
ATOM 2386 C C . SER A 1 303 ? 19.256 -3.389 -27.555 1.00 81.44 303 SER A C 1
ATOM 2388 O O . SER A 1 303 ? 20.050 -4.318 -27.731 1.00 81.44 303 SER A O 1
ATOM 2390 N N . ALA A 1 304 ? 18.310 -3.436 -26.610 1.00 79.81 304 ALA A N 1
ATOM 2391 C CA . ALA A 1 304 ? 18.083 -4.614 -25.800 1.00 79.81 304 ALA A CA 1
ATOM 2392 C C . ALA A 1 304 ? 17.453 -5.703 -26.668 1.00 79.81 304 ALA A C 1
ATOM 2394 O O . ALA A 1 304 ? 16.553 -5.479 -27.474 1.00 79.81 304 ALA A O 1
ATOM 2395 N N . SER A 1 305 ? 17.924 -6.924 -26.481 1.00 79.12 305 SER A N 1
ATOM 2396 C CA . SER A 1 305 ? 17.359 -8.091 -27.132 1.00 79.12 305 SER A CA 1
ATOM 2397 C C . SER A 1 305 ? 17.132 -9.163 -26.088 1.00 79.12 305 SER A C 1
ATOM 2399 O O . SER A 1 305 ? 17.784 -9.188 -25.043 1.00 79.12 305 SER A O 1
ATOM 2401 N N . ASN A 1 306 ? 16.227 -10.082 -26.408 1.00 75.44 306 ASN A N 1
ATOM 2402 C CA . ASN A 1 306 ? 16.113 -11.349 -25.708 1.00 75.44 306 ASN A CA 1
ATOM 2403 C C . ASN A 1 306 ? 15.587 -11.320 -24.268 1.00 75.44 306 ASN A C 1
ATOM 2405 O O . ASN A 1 306 ? 15.956 -12.158 -23.436 1.00 75.44 306 ASN A O 1
ATOM 2409 N N . ILE A 1 307 ? 14.694 -10.375 -24.010 1.00 77.69 307 ILE A N 1
ATOM 2410 C CA . ILE A 1 307 ? 14.005 -10.244 -22.737 1.00 77.69 307 ILE A CA 1
ATOM 2411 C C . ILE A 1 307 ? 12.536 -10.569 -22.970 1.00 77.69 307 ILE A C 1
ATOM 2413 O O . ILE A 1 307 ? 11.900 -9.984 -23.845 1.00 77.69 307 ILE A O 1
ATOM 2417 N N . ILE A 1 308 ? 12.011 -11.517 -22.201 1.00 83.12 308 ILE A N 1
ATOM 2418 C CA . ILE A 1 308 ? 10.570 -11.722 -22.070 1.00 83.12 308 ILE A CA 1
ATOM 2419 C C . ILE A 1 308 ? 10.155 -10.951 -20.822 1.00 83.12 308 ILE A C 1
ATOM 2421 O O . ILE A 1 308 ? 10.638 -11.281 -19.740 1.00 83.12 308 ILE A O 1
ATOM 2425 N N . PHE A 1 309 ? 9.319 -9.930 -20.977 1.00 79.69 309 PHE A N 1
ATOM 2426 C CA . PHE A 1 309 ? 8.648 -9.261 -19.862 1.00 79.69 309 PHE A CA 1
ATOM 2427 C C . PHE A 1 309 ? 7.288 -9.915 -19.629 1.00 79.69 309 PHE A C 1
ATOM 2429 O O . PHE A 1 309 ? 6.566 -10.101 -20.636 1.00 79.69 309 PHE A O 1
#